Protein AF-A0A1Y6HFB1-F1 (afdb_monomer_lite)

Foldseek 3Di:
DDDDAPLPDDFALPPQLDDDDDPPDDDPDDDDDDDDDDDDDDDDDDDDDDDDDDDDDDDDDDDPDPPPQDDQADQPLDPLQSVLQSLDPVSRVLSVVLVVVVAHEEEDQPPNYQWDAGVNHIYGHCVCRPPRLSVSLRSQLVSLCSVPPQDLVDPDHDLCSQLLSVLLSSLVSLLSSLVSCCRRPVVCLVSGDPQLSVLSVCDPPPDDSVRSSNSSSVVQQQDDSPPPHGVSRVSSCVVVVD

pLDDT: mean 76.5, std 22.7, range [23.14, 97.75]

Sequence (242 aa):
MRELTNEELFLVAGAAAAADVDPSEPPTEMPPIVVNPPTSPPPTIPPSPPVEQPGPITPPGGGGGSPTPSPAVVSGLGTGVDEYLNKSDAVKNLLAQYVASERHPAFKDLGALKGDVESGQIFIDDNYAGTTLEAATILSHELYHVYNPVDYGTSNPSQEQYVNTWLNNEAGSLVFELNFVNQVEPTTLNQYPAEVTSIYNQIGSTLTQEQAMNQLATWYGNQDHGGGQTVKQYYESVYNGN

Structure (mmCIF, N/CA/C/O backbone):
data_AF-A0A1Y6HFB1-F1
#
_entry.id   AF-A0A1Y6HFB1-F1
#
loop_
_atom_site.group_PDB
_atom_site.id
_atom_site.type_symbol
_atom_site.label_atom_id
_atom_site.label_alt_id
_atom_site.label_comp_id
_atom_site.label_asym_id
_atom_site.label_entity_id
_atom_site.label_seq_id
_atom_site.pdbx_PDB_ins_code
_atom_site.Cartn_x
_atom_site.Cartn_y
_atom_site.Cartn_z
_atom_site.occupancy
_atom_site.B_iso_or_equiv
_atom_site.auth_seq_id
_atom_site.auth_comp_id
_atom_site.auth_asym_id
_atom_site.auth_atom_id
_atom_site.pdbx_PDB_model_num
ATOM 1 N N . MET A 1 1 ? -29.230 15.738 -2.338 1.00 31.48 1 MET A N 1
ATOM 2 C CA . MET A 1 1 ? -28.222 14.671 -2.212 1.00 31.48 1 MET A CA 1
ATOM 3 C C . MET A 1 1 ? -27.243 14.901 -3.339 1.00 31.48 1 MET A C 1
ATOM 5 O O . MET A 1 1 ? -27.660 14.808 -4.485 1.00 31.48 1 MET A O 1
ATOM 9 N N . ARG A 1 2 ? -26.040 15.386 -3.034 1.00 25.02 2 ARG A N 1
ATOM 10 C CA . ARG A 1 2 ? -24.999 15.588 -4.043 1.00 25.02 2 ARG A CA 1
ATOM 11 C C . ARG A 1 2 ? -24.160 14.315 -4.041 1.00 25.02 2 ARG A C 1
ATOM 13 O O . ARG A 1 2 ? -23.709 13.915 -2.976 1.00 25.02 2 ARG A O 1
ATOM 20 N N . GLU A 1 3 ? -24.043 13.660 -5.188 1.00 23.14 3 GLU A N 1
ATOM 21 C CA . GLU A 1 3 ? -23.060 12.595 -5.381 1.00 23.14 3 GLU A CA 1
ATOM 22 C C . GLU A 1 3 ? -21.682 13.251 -5.295 1.00 23.14 3 GLU A C 1
ATOM 24 O O . GLU A 1 3 ? -21.365 14.144 -6.084 1.00 23.14 3 GLU A O 1
ATOM 29 N N . LEU A 1 4 ? -20.922 12.889 -4.267 1.00 26.91 4 LEU A N 1
ATOM 30 C CA . LEU A 1 4 ? -19.502 13.198 -4.189 1.00 26.91 4 LEU A CA 1
ATOM 31 C C . LEU A 1 4 ? -18.811 12.163 -5.080 1.00 26.91 4 LEU A C 1
ATOM 33 O O . LEU A 1 4 ? -19.013 10.961 -4.895 1.00 26.91 4 LEU A O 1
ATOM 37 N N . THR A 1 5 ? -18.105 12.620 -6.114 1.00 30.66 5 THR A N 1
ATOM 38 C CA . THR A 1 5 ? -17.298 11.742 -6.966 1.00 30.66 5 THR A CA 1
ATOM 39 C C . THR A 1 5 ? -16.116 11.234 -6.143 1.00 30.66 5 THR A C 1
ATOM 41 O O . THR A 1 5 ? -15.689 11.894 -5.200 1.00 30.66 5 THR A O 1
ATOM 44 N N . ASN A 1 6 ? -15.588 10.056 -6.475 1.00 35.31 6 ASN A N 1
ATOM 45 C CA . ASN A 1 6 ? -14.502 9.367 -5.756 1.00 35.31 6 ASN A CA 1
ATOM 46 C C . ASN A 1 6 ? -13.182 10.175 -5.614 1.00 35.31 6 ASN A C 1
ATOM 48 O O . ASN A 1 6 ? -12.207 9.653 -5.096 1.00 35.31 6 ASN A O 1
ATOM 52 N N . GLU A 1 7 ? -13.150 11.427 -6.070 1.00 34.19 7 GLU A N 1
ATOM 53 C CA . GLU A 1 7 ? -11.980 12.277 -6.309 1.00 34.19 7 GLU A CA 1
ATOM 54 C C . GLU A 1 7 ? -11.624 13.199 -5.117 1.00 34.19 7 GLU A C 1
ATOM 56 O O . GLU A 1 7 ? -10.716 14.016 -5.226 1.00 34.19 7 GLU A O 1
ATOM 61 N N . GLU A 1 8 ? -12.315 13.103 -3.973 1.00 29.98 8 GLU A N 1
ATOM 62 C CA . GLU A 1 8 ? -12.065 13.956 -2.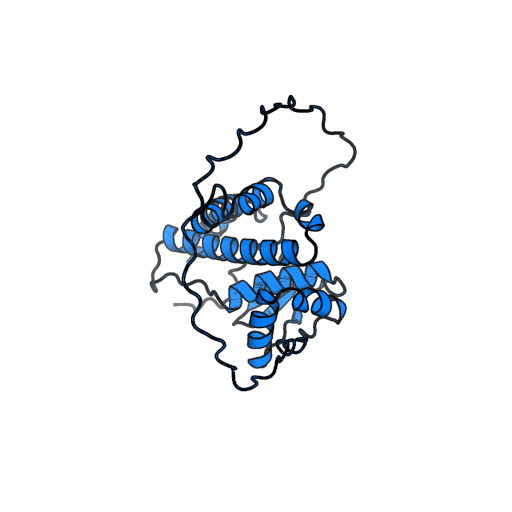787 1.00 29.98 8 GLU A CA 1
ATOM 63 C C . GLU A 1 8 ? -11.620 13.168 -1.532 1.00 29.98 8 GLU A C 1
ATOM 65 O O . GLU A 1 8 ? -11.591 13.730 -0.438 1.00 29.98 8 GLU A O 1
ATOM 70 N N . LEU A 1 9 ? -11.287 11.872 -1.656 1.00 37.19 9 LEU A N 1
ATOM 71 C CA . LEU A 1 9 ? -11.245 10.940 -0.514 1.00 37.19 9 LEU A CA 1
ATOM 72 C C . LEU A 1 9 ? -9.932 10.200 -0.227 1.00 37.19 9 LEU A C 1
ATOM 74 O O . LEU A 1 9 ? -9.943 9.346 0.656 1.00 37.19 9 LEU A O 1
ATOM 78 N N . PHE A 1 10 ? -8.814 10.509 -0.883 1.00 36.75 10 PHE A N 1
ATOM 79 C CA . PHE A 1 10 ? -7.583 9.743 -0.668 1.00 36.75 10 PHE A CA 1
ATOM 80 C C . PHE A 1 10 ? -6.406 10.658 -0.373 1.00 36.75 10 PHE A C 1
ATOM 82 O O . PHE A 1 10 ? -5.988 11.477 -1.183 1.00 36.75 10 PHE A O 1
ATOM 89 N N . LEU A 1 11 ? -5.899 10.535 0.849 1.00 35.97 11 LEU A N 1
ATOM 90 C CA . LEU A 1 11 ? -4.727 11.223 1.354 1.00 35.97 11 LEU A CA 1
ATOM 91 C C . LEU A 1 11 ? -3.723 10.129 1.793 1.00 35.97 11 LEU A C 1
ATOM 93 O O . LEU A 1 11 ? -3.943 9.390 2.753 1.00 35.97 11 LEU A O 1
ATOM 97 N N . VAL A 1 12 ? -2.647 10.041 0.999 1.00 34.34 12 VAL A N 1
ATOM 98 C CA . VAL A 1 12 ? -1.310 9.393 1.022 1.00 34.34 12 VAL A CA 1
ATOM 99 C C . VAL A 1 12 ? -0.987 8.302 2.062 1.00 34.34 12 VAL A C 1
ATOM 101 O O . VAL A 1 12 ? -0.478 8.606 3.140 1.00 34.34 12 VAL A O 1
ATOM 104 N N . ALA A 1 13 ? -1.067 7.028 1.659 1.00 33.84 13 ALA A N 1
ATOM 105 C CA . ALA A 1 13 ? -0.525 5.890 2.421 1.00 33.84 13 ALA A CA 1
ATOM 106 C C . ALA A 1 13 ? 0.962 5.574 2.166 1.00 33.84 13 ALA A C 1
ATOM 108 O O . ALA A 1 13 ? 1.524 4.660 2.761 1.00 33.84 13 ALA A O 1
ATOM 109 N N . GLY A 1 14 ? 1.653 6.373 1.347 1.00 31.27 14 GLY A N 1
ATOM 110 C CA . GLY A 1 14 ? 3.066 6.149 1.026 1.00 31.27 14 GLY A CA 1
ATOM 111 C C . GLY A 1 14 ? 4.076 7.105 1.680 1.00 31.27 14 GLY A C 1
ATOM 112 O O . GLY A 1 14 ? 5.270 6.991 1.406 1.00 31.27 14 GLY A O 1
ATOM 113 N N . ALA A 1 15 ? 3.662 8.088 2.488 1.00 33.19 15 ALA A N 1
ATOM 114 C CA . ALA A 1 15 ? 4.511 9.239 2.846 1.00 33.19 15 ALA A CA 1
ATOM 115 C C . ALA A 1 15 ? 5.524 9.033 3.994 1.00 33.19 15 ALA A C 1
ATOM 117 O O . ALA A 1 15 ? 6.394 9.878 4.181 1.00 33.19 15 ALA A O 1
ATOM 118 N N . ALA A 1 16 ? 5.491 7.936 4.751 1.00 30.75 16 ALA A N 1
ATOM 119 C CA . ALA A 1 16 ? 6.291 7.859 5.981 1.00 30.75 16 ALA A CA 1
ATOM 120 C C . ALA A 1 16 ? 7.774 7.450 5.809 1.00 30.75 16 ALA A C 1
ATOM 122 O O . ALA A 1 16 ? 8.488 7.341 6.801 1.00 30.75 16 ALA A O 1
ATOM 123 N N . ALA A 1 17 ? 8.269 7.246 4.584 1.00 29.47 17 ALA A N 1
ATOM 124 C CA . ALA A 1 17 ? 9.644 6.780 4.335 1.00 29.47 17 ALA A CA 1
ATOM 125 C C . ALA A 1 17 ? 10.672 7.887 4.005 1.00 29.47 17 ALA A C 1
ATOM 127 O O . ALA A 1 17 ? 11.806 7.582 3.648 1.00 29.47 17 ALA A O 1
ATOM 128 N N . ALA A 1 18 ? 10.320 9.174 4.099 1.00 27.42 18 ALA A N 1
ATOM 129 C CA . ALA A 1 18 ? 11.262 10.260 3.795 1.00 27.42 18 ALA A CA 1
ATOM 130 C C . ALA A 1 18 ? 11.096 11.474 4.724 1.00 27.42 18 ALA A C 1
ATOM 132 O O . ALA A 1 18 ? 10.969 12.607 4.268 1.00 27.42 18 ALA A O 1
ATOM 133 N N . ALA A 1 19 ? 11.097 11.244 6.038 1.00 28.50 19 ALA A N 1
ATOM 134 C CA . ALA A 1 19 ? 11.416 12.304 6.987 1.00 28.50 19 ALA A CA 1
ATOM 135 C C . ALA A 1 19 ? 12.938 12.326 7.190 1.00 28.50 19 ALA A C 1
ATOM 137 O O . ALA A 1 19 ? 13.504 11.401 7.762 1.00 28.50 19 ALA A O 1
ATOM 138 N N . ASP A 1 20 ? 13.561 13.364 6.636 1.00 32.06 20 ASP A N 1
ATOM 139 C CA . ASP A 1 20 ? 14.875 13.939 6.943 1.00 32.06 20 ASP A CA 1
ATOM 140 C C . ASP A 1 20 ? 15.536 13.405 8.236 1.00 32.06 20 ASP A C 1
ATOM 142 O O . ASP A 1 20 ? 15.281 13.896 9.338 1.00 32.06 20 ASP A O 1
ATOM 146 N N . VAL A 1 21 ? 16.378 12.374 8.102 1.00 32.47 21 VAL A N 1
ATOM 147 C CA . VAL A 1 21 ? 17.278 11.920 9.169 1.00 32.47 21 VAL A CA 1
ATOM 148 C C . VAL A 1 21 ? 18.667 12.448 8.834 1.00 32.47 21 VAL A C 1
ATOM 150 O O . VAL A 1 21 ? 19.321 11.951 7.915 1.00 32.47 21 VAL A O 1
ATOM 153 N N . ASP A 1 22 ? 19.111 13.462 9.575 1.00 30.11 22 ASP A N 1
ATOM 154 C CA . ASP A 1 22 ? 20.496 13.929 9.564 1.00 30.11 22 ASP A CA 1
ATOM 155 C C . ASP A 1 22 ? 21.437 12.733 9.852 1.00 30.11 22 ASP A C 1
ATOM 157 O O . ASP A 1 22 ? 21.361 12.135 10.929 1.00 30.11 22 ASP A O 1
ATOM 161 N N . PRO A 1 23 ? 22.327 12.345 8.917 1.00 42.72 23 PRO A N 1
ATOM 162 C CA . PRO A 1 23 ? 23.193 11.174 9.061 1.00 42.72 23 PRO A CA 1
ATOM 163 C C . PRO A 1 23 ? 24.362 11.376 10.045 1.00 42.72 23 PRO A C 1
ATOM 165 O O . PRO A 1 23 ? 25.271 10.544 10.083 1.00 42.72 23 PRO A O 1
ATOM 168 N N . SER A 1 24 ? 24.401 12.477 10.805 1.00 40.94 24 SER A N 1
ATOM 169 C CA . SER A 1 24 ? 25.576 12.855 11.598 1.00 40.94 24 SER A CA 1
ATOM 170 C C . SER A 1 24 ? 25.597 12.404 13.066 1.00 40.94 24 SER A C 1
ATOM 172 O O . SER A 1 24 ? 26.652 12.525 13.694 1.00 40.94 24 SER A O 1
ATOM 174 N N . GLU A 1 25 ? 24.536 11.795 13.610 1.00 39.75 25 GLU A N 1
ATOM 175 C CA . GLU A 1 25 ? 24.575 11.236 14.974 1.00 39.75 25 GLU A CA 1
ATOM 176 C C . GLU A 1 25 ? 24.718 9.701 14.991 1.00 39.75 25 GLU A C 1
ATOM 178 O O . GLU A 1 25 ? 23.817 8.978 14.561 1.00 39.75 25 GLU A O 1
ATOM 183 N N . PRO A 1 26 ? 25.835 9.150 15.508 1.00 41.59 26 PRO A N 1
ATOM 184 C CA . PRO A 1 26 ? 25.939 7.717 15.736 1.00 41.59 26 PRO A CA 1
ATOM 185 C C . PRO A 1 26 ? 25.019 7.303 16.900 1.00 41.59 26 PRO A C 1
ATOM 187 O O . PRO A 1 26 ? 25.021 7.967 17.942 1.00 41.59 26 PRO A O 1
ATOM 190 N N . PRO A 1 27 ? 24.276 6.184 16.791 1.00 51.78 27 PRO A N 1
ATOM 191 C CA . PRO A 1 27 ? 23.454 5.691 17.887 1.00 51.78 27 PRO A CA 1
ATOM 192 C C . PRO A 1 27 ? 24.354 5.349 19.076 1.00 51.78 27 PRO A C 1
ATOM 194 O O . PRO A 1 27 ? 25.167 4.421 19.039 1.00 51.78 27 PRO A O 1
ATOM 197 N N . THR A 1 28 ? 24.222 6.138 20.136 1.00 51.12 28 THR A N 1
ATOM 198 C CA . THR A 1 28 ? 24.909 5.906 21.400 1.00 51.12 28 THR A CA 1
ATOM 199 C C . THR A 1 28 ? 23.964 5.088 22.269 1.00 51.12 28 THR A C 1
ATOM 201 O O . THR A 1 28 ? 22.957 5.620 22.710 1.00 51.12 28 THR A O 1
ATOM 204 N N . GLU A 1 29 ? 24.281 3.799 22.435 1.00 46.78 29 GLU A N 1
ATOM 205 C CA . GLU A 1 29 ? 23.925 2.875 23.534 1.00 46.78 29 GLU A CA 1
ATOM 206 C C . GLU A 1 29 ? 23.634 1.459 23.004 1.00 46.78 29 GLU A C 1
ATOM 208 O O . GLU A 1 29 ? 22.578 1.155 22.456 1.00 46.78 29 GLU A O 1
ATOM 213 N N . MET A 1 30 ? 24.606 0.557 23.187 1.00 42.12 30 MET A N 1
ATOM 214 C CA . MET A 1 30 ? 24.390 -0.883 23.051 1.00 42.12 30 MET A CA 1
ATOM 215 C C . MET A 1 30 ? 23.522 -1.369 24.223 1.00 42.12 30 MET A C 1
ATOM 217 O O . MET A 1 30 ? 23.963 -1.242 25.371 1.00 42.12 30 MET A O 1
ATOM 221 N N . PRO A 1 31 ? 22.350 -1.987 23.991 1.00 52.59 31 PRO A N 1
ATOM 222 C CA . PRO A 1 31 ? 21.655 -2.697 25.055 1.00 52.59 31 PRO A CA 1
ATOM 223 C C . PRO A 1 31 ? 22.498 -3.903 25.518 1.00 52.59 31 PRO A C 1
ATOM 225 O O . PRO A 1 31 ? 23.233 -4.494 24.718 1.00 52.59 31 PRO A O 1
ATOM 228 N N . PRO A 1 32 ? 22.432 -4.289 26.806 1.00 51.03 32 PRO A N 1
ATOM 229 C CA . PRO A 1 32 ? 23.220 -5.398 27.330 1.00 51.03 32 PRO A CA 1
ATOM 230 C C . PRO A 1 32 ? 22.872 -6.708 26.613 1.00 51.03 32 PRO A C 1
ATOM 232 O O . PRO A 1 32 ? 21.705 -7.071 26.466 1.00 51.03 32 PRO A O 1
ATOM 235 N N . ILE A 1 33 ? 23.908 -7.438 26.197 1.00 53.19 33 ILE A N 1
ATOM 236 C CA . ILE A 1 33 ? 23.799 -8.772 25.598 1.00 53.19 33 ILE A CA 1
ATOM 237 C C . ILE A 1 33 ? 23.201 -9.724 26.642 1.00 53.19 33 ILE A C 1
ATOM 239 O O . ILE A 1 33 ? 23.874 -10.126 27.593 1.00 53.19 33 ILE A O 1
ATOM 243 N N . VAL A 1 34 ? 21.937 -10.106 26.460 1.00 54.38 34 VAL A N 1
ATOM 244 C CA . VAL A 1 34 ? 21.314 -11.195 27.219 1.00 54.38 34 VAL A CA 1
ATOM 245 C C . VAL A 1 34 ? 21.764 -12.514 26.594 1.00 54.38 34 VAL A C 1
ATOM 247 O O . VAL A 1 34 ? 21.276 -12.927 25.544 1.00 54.38 34 VAL A O 1
ATOM 250 N N . VAL A 1 35 ? 22.731 -13.176 27.229 1.00 50.97 35 VAL A N 1
ATOM 251 C CA . VAL A 1 35 ? 23.135 -14.538 26.865 1.00 50.97 35 VAL A CA 1
ATOM 252 C C . VAL A 1 35 ? 22.069 -15.500 27.391 1.00 50.97 35 VAL A C 1
ATOM 254 O O . VAL A 1 35 ? 22.029 -15.793 28.585 1.00 50.97 35 VAL A O 1
ATOM 257 N N . ASN A 1 36 ? 21.195 -15.995 26.512 1.00 49.38 36 ASN A N 1
ATOM 258 C CA . ASN A 1 36 ? 20.323 -17.120 26.850 1.00 49.38 36 ASN A CA 1
ATOM 259 C C . ASN A 1 36 ? 21.167 -18.404 26.997 1.00 49.38 36 ASN A C 1
ATOM 261 O O . ASN A 1 36 ? 22.012 -18.672 26.137 1.00 49.38 36 ASN A O 1
ATOM 265 N N . PRO A 1 37 ? 20.959 -19.222 28.046 1.00 55.72 37 PRO A N 1
ATOM 266 C CA . PRO A 1 37 ? 21.575 -20.543 28.125 1.00 55.72 37 PRO A CA 1
ATOM 267 C C . PRO A 1 37 ? 21.058 -21.444 26.986 1.00 55.72 37 PRO A C 1
ATOM 269 O O . PRO A 1 37 ? 19.923 -21.266 26.534 1.00 55.72 37 PRO A O 1
ATOM 272 N N . PRO A 1 38 ? 21.860 -22.415 26.509 1.00 56.22 38 PRO A N 1
ATOM 273 C CA . PRO A 1 38 ? 21.453 -23.303 25.426 1.00 56.22 38 PRO A CA 1
ATOM 274 C C . PRO A 1 38 ? 20.184 -24.078 25.799 1.00 56.22 38 PRO A C 1
ATOM 276 O O . PRO A 1 38 ? 20.056 -24.613 26.903 1.00 56.22 38 PRO A O 1
ATOM 279 N N . THR A 1 39 ? 19.245 -24.141 24.858 1.00 55.75 39 THR A N 1
ATOM 280 C CA . THR A 1 39 ? 18.015 -24.922 24.975 1.00 55.75 39 THR A CA 1
ATOM 281 C C . THR A 1 39 ? 18.345 -26.408 25.120 1.00 55.75 39 THR A C 1
ATOM 283 O O . THR A 1 39 ? 19.179 -26.960 24.404 1.00 55.75 39 THR A O 1
ATOM 286 N N . SER A 1 40 ? 17.703 -27.066 26.088 1.00 59.41 40 SER A N 1
ATOM 287 C CA . SER A 1 40 ? 17.827 -28.515 26.276 1.00 59.41 40 SER A CA 1
ATOM 288 C C . SER A 1 40 ? 17.280 -29.263 25.052 1.00 59.41 40 SER A C 1
ATOM 290 O O . SER A 1 40 ? 16.295 -28.806 24.464 1.00 59.41 40 SER A O 1
ATOM 292 N N . PRO A 1 41 ? 17.877 -30.403 24.657 1.00 59.41 41 PRO A N 1
ATOM 293 C CA . PRO A 1 41 ? 17.362 -31.189 23.546 1.00 59.41 41 PRO A CA 1
ATOM 294 C C . PRO A 1 41 ? 15.950 -31.708 23.868 1.00 59.41 41 PRO A C 1
ATOM 296 O O . PRO A 1 41 ? 15.664 -32.033 25.026 1.00 59.41 41 PRO A O 1
ATOM 299 N N . PRO A 1 42 ? 15.059 -31.791 22.866 1.00 60.72 42 PRO A N 1
ATOM 300 C CA . PRO A 1 42 ? 13.706 -32.288 23.065 1.00 60.72 42 PRO A CA 1
ATOM 301 C C . PRO A 1 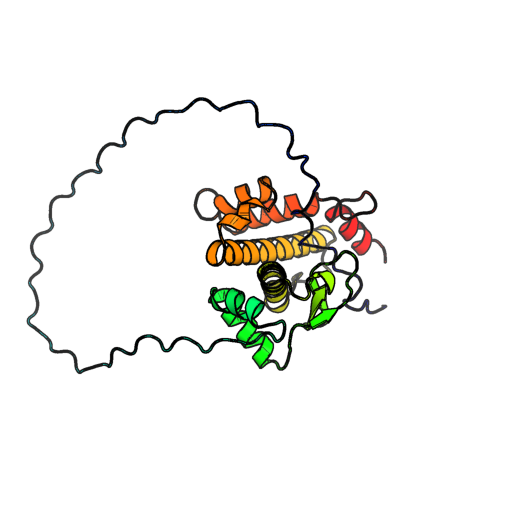42 ? 13.716 -33.757 23.533 1.00 60.72 42 PRO A C 1
ATOM 303 O O . PRO A 1 42 ? 14.655 -34.496 23.216 1.00 60.72 42 PRO A O 1
ATOM 306 N N . PRO A 1 43 ? 12.679 -34.215 24.260 1.00 53.47 43 PRO A N 1
ATOM 307 C CA . PRO A 1 43 ? 12.567 -35.607 24.684 1.00 53.47 43 PRO A CA 1
ATOM 308 C C . PRO A 1 43 ? 12.575 -36.549 23.475 1.00 53.47 43 PRO A C 1
ATOM 310 O O . PRO A 1 43 ? 11.801 -36.375 22.533 1.00 53.47 43 PRO A O 1
ATOM 313 N N . THR A 1 44 ? 13.430 -37.569 23.502 1.00 50.78 44 THR A N 1
ATOM 314 C CA . THR A 1 44 ? 13.450 -38.626 22.491 1.00 50.78 44 THR A CA 1
ATOM 315 C C . THR A 1 44 ? 12.237 -39.538 22.660 1.00 50.78 44 THR A C 1
ATOM 317 O O . THR A 1 44 ? 12.104 -40.263 23.644 1.00 50.78 44 THR A O 1
ATOM 320 N N . ILE A 1 45 ? 11.339 -39.512 21.675 1.00 55.22 45 ILE A N 1
ATOM 321 C CA . ILE A 1 45 ? 10.255 -40.488 21.536 1.00 55.22 45 ILE A CA 1
ATOM 322 C C . ILE A 1 45 ? 10.881 -41.812 21.052 1.00 55.22 45 ILE A C 1
ATOM 324 O O . ILE A 1 45 ? 11.685 -41.784 20.116 1.00 55.22 45 ILE A O 1
ATOM 328 N N . PRO A 1 46 ? 10.562 -42.973 21.655 1.00 57.44 46 PRO A N 1
ATOM 329 C CA . PRO A 1 46 ? 11.048 -44.260 21.165 1.00 57.44 46 PRO A CA 1
ATOM 330 C C . PRO A 1 46 ? 10.502 -44.552 19.753 1.00 57.44 46 PRO A C 1
ATOM 332 O O . PRO A 1 46 ? 9.363 -44.189 19.449 1.00 57.44 46 PRO A O 1
ATOM 335 N N . PRO A 1 47 ? 11.281 -45.213 18.877 1.00 58.00 47 PRO A N 1
ATOM 336 C CA . PRO A 1 47 ? 10.839 -45.505 17.521 1.00 58.00 47 PRO A CA 1
ATOM 337 C C . PRO A 1 47 ? 9.623 -46.439 17.539 1.00 58.00 47 PRO A C 1
ATOM 339 O O . PRO A 1 47 ? 9.593 -47.439 18.258 1.00 58.00 47 PRO A O 1
ATOM 342 N N . SER A 1 48 ? 8.619 -46.103 16.729 1.00 60.28 48 SER A N 1
ATOM 343 C CA . SER A 1 48 ? 7.480 -46.985 16.457 1.00 60.28 48 SER A CA 1
ATOM 344 C C . SER A 1 48 ? 7.942 -48.241 15.698 1.00 60.28 48 SER A C 1
ATOM 346 O O . SER A 1 48 ? 8.921 -48.166 14.950 1.00 60.28 48 SER A O 1
ATOM 348 N N . PRO A 1 49 ? 7.275 -49.398 15.876 1.00 56.91 49 PRO A N 1
ATOM 349 C CA . PRO A 1 49 ? 7.639 -50.631 15.181 1.00 56.91 49 PRO A CA 1
ATOM 350 C C . PRO A 1 49 ? 7.460 -50.497 13.655 1.00 56.91 49 PRO A C 1
ATOM 352 O O . PRO A 1 49 ? 6.682 -49.651 13.205 1.00 56.91 49 PRO A O 1
ATOM 355 N N . PRO A 1 50 ? 8.153 -51.323 12.847 1.00 58.16 50 PRO A N 1
ATOM 356 C CA . PRO A 1 50 ? 8.071 -51.250 11.393 1.00 58.16 50 PRO A CA 1
ATOM 357 C C . PRO A 1 50 ? 6.641 -51.505 10.913 1.00 58.16 50 PRO A C 1
ATOM 359 O O . PRO A 1 50 ? 6.043 -52.530 11.237 1.00 58.16 50 PRO A O 1
ATOM 362 N N . VAL A 1 51 ? 6.108 -50.578 10.121 1.00 60.56 51 VAL A N 1
ATOM 363 C CA . VAL A 1 51 ? 4.873 -50.785 9.361 1.00 60.56 51 VAL A CA 1
ATOM 364 C C . VAL A 1 51 ? 5.185 -51.771 8.233 1.00 60.56 51 VAL A C 1
ATOM 366 O O . VAL A 1 51 ? 6.129 -51.552 7.473 1.00 60.56 51 VAL A O 1
ATOM 369 N N . GLU A 1 52 ? 4.420 -52.861 8.126 1.00 47.97 52 GLU A N 1
ATOM 370 C CA . GLU A 1 52 ? 4.490 -53.774 6.980 1.00 47.97 52 GLU A CA 1
ATOM 371 C C . GLU A 1 52 ? 4.227 -52.995 5.688 1.00 47.97 52 GLU A C 1
ATOM 373 O O . GLU A 1 52 ? 3.176 -52.384 5.508 1.00 47.97 52 GLU A O 1
ATOM 378 N N . GLN A 1 53 ? 5.211 -53.009 4.793 1.00 48.47 53 GLN A N 1
ATOM 379 C CA . GLN A 1 53 ? 5.153 -52.384 3.480 1.00 48.47 53 GLN A CA 1
ATOM 380 C C . GLN A 1 53 ? 4.268 -53.232 2.547 1.00 48.47 53 GLN A C 1
ATOM 382 O O . GLN A 1 53 ? 4.638 -54.369 2.239 1.00 48.47 53 GLN A O 1
ATOM 387 N N . PRO A 1 54 ? 3.135 -52.717 2.034 1.00 41.59 54 PRO A N 1
ATOM 388 C CA . PRO A 1 54 ? 2.463 -53.340 0.902 1.00 41.59 54 PRO A CA 1
ATOM 389 C C . PRO A 1 54 ? 3.390 -53.277 -0.320 1.00 41.59 54 PRO A C 1
ATOM 391 O O . PRO A 1 54 ? 4.080 -52.279 -0.533 1.00 41.59 54 PRO A O 1
ATOM 394 N N . GLY A 1 55 ? 3.440 -54.360 -1.101 1.00 44.47 55 GLY A N 1
ATOM 395 C CA . GLY A 1 55 ? 4.328 -54.505 -2.259 1.00 44.47 55 GLY A CA 1
ATOM 396 C C . GLY A 1 55 ? 4.208 -53.384 -3.310 1.00 44.47 55 GLY A C 1
ATOM 397 O O . GLY A 1 55 ? 3.266 -52.592 -3.286 1.00 44.47 55 GLY A O 1
ATOM 398 N N . PRO A 1 56 ? 5.163 -53.301 -4.254 1.00 40.38 56 PRO A N 1
ATOM 399 C CA . PRO A 1 56 ? 5.244 -52.203 -5.212 1.00 40.38 56 PRO A CA 1
ATOM 400 C C . PRO A 1 56 ? 4.036 -52.190 -6.155 1.00 40.38 56 PRO A C 1
ATOM 402 O O . PRO A 1 56 ? 3.908 -53.031 -7.043 1.00 40.38 56 PRO A O 1
ATOM 405 N N . ILE A 1 57 ? 3.169 -51.196 -5.978 1.00 49.06 57 ILE A N 1
ATOM 406 C CA . ILE A 1 57 ? 2.194 -50.770 -6.982 1.00 49.06 57 ILE A CA 1
ATOM 407 C C . ILE A 1 57 ? 2.913 -49.786 -7.903 1.00 49.06 57 ILE A C 1
ATOM 409 O O . ILE A 1 57 ? 3.323 -48.708 -7.480 1.00 49.06 57 ILE A O 1
ATOM 413 N N . THR A 1 58 ? 3.109 -50.175 -9.156 1.00 41.81 58 THR A N 1
ATOM 414 C CA . THR A 1 58 ? 3.591 -49.296 -10.222 1.00 41.81 58 THR A CA 1
ATOM 415 C C . THR A 1 58 ? 2.527 -48.231 -10.518 1.00 41.81 58 THR A C 1
ATOM 417 O O . THR A 1 58 ? 1.406 -48.590 -10.880 1.00 41.81 58 THR A O 1
ATOM 420 N N . PRO A 1 59 ? 2.824 -46.923 -10.391 1.00 41.91 59 PRO A N 1
ATOM 421 C CA . PRO A 1 59 ? 1.917 -45.888 -10.869 1.00 41.91 59 PRO A CA 1
ATOM 422 C C . PRO A 1 59 ? 1.960 -45.841 -12.406 1.00 41.91 59 PRO A C 1
ATOM 424 O O . PRO A 1 59 ? 3.044 -45.977 -12.985 1.00 41.91 59 PRO A O 1
ATOM 427 N N . PRO A 1 60 ? 0.830 -45.608 -13.094 1.00 43.88 60 PRO A N 1
ATOM 428 C CA . PRO A 1 60 ? 0.867 -45.215 -14.493 1.00 43.88 60 PRO A CA 1
ATOM 429 C C . PRO A 1 60 ? 1.530 -43.837 -14.598 1.00 43.88 60 PRO A C 1
ATOM 431 O O . PRO A 1 60 ? 1.275 -42.952 -13.781 1.00 43.88 60 PRO A O 1
ATOM 434 N N . GLY A 1 61 ? 2.403 -43.673 -15.594 1.00 47.06 61 GLY A N 1
ATOM 435 C CA . GLY A 1 61 ? 3.152 -42.442 -15.829 1.00 47.06 61 GLY A CA 1
ATOM 436 C C . GLY A 1 61 ? 2.241 -41.217 -15.921 1.00 47.06 61 GLY A C 1
ATOM 437 O O . GLY A 1 61 ? 1.479 -41.071 -16.873 1.00 47.06 61 GLY A O 1
ATOM 438 N N . GLY A 1 62 ? 2.352 -40.335 -14.931 1.00 38.62 62 GLY A N 1
ATOM 439 C CA . GLY A 1 62 ? 1.834 -38.974 -14.957 1.00 38.62 62 GLY A CA 1
ATOM 440 C C . GLY A 1 62 ? 3.016 -38.034 -15.121 1.00 38.62 62 GLY A C 1
ATOM 441 O O . GLY A 1 62 ? 3.923 -38.036 -14.291 1.00 38.62 62 GLY A O 1
ATOM 442 N N . GLY A 1 63 ? 3.041 -37.306 -16.235 1.00 37.94 63 GLY A N 1
ATOM 443 C CA . GLY A 1 63 ? 4.122 -36.401 -16.587 1.00 37.94 63 GLY A CA 1
ATOM 444 C C . GLY A 1 63 ? 4.436 -35.434 -15.452 1.00 37.94 63 GLY A C 1
ATOM 445 O O . GLY A 1 63 ? 3.560 -34.719 -14.969 1.00 37.94 63 GLY A O 1
ATOM 446 N N . GLY A 1 64 ? 5.709 -35.404 -15.061 1.00 38.88 64 GLY A N 1
ATOM 447 C CA . GLY A 1 64 ? 6.292 -34.297 -14.321 1.00 38.88 64 GLY A CA 1
ATOM 448 C C . GLY A 1 64 ? 6.293 -33.060 -15.209 1.00 38.88 64 GLY A C 1
ATOM 449 O O . GLY A 1 64 ? 7.304 -32.720 -15.813 1.00 38.88 64 GLY A O 1
ATOM 450 N N . GLY A 1 65 ? 5.138 -32.413 -15.330 1.00 34.81 65 GLY A N 1
ATOM 451 C CA . GLY A 1 65 ? 5.106 -31.009 -15.677 1.00 34.81 65 GLY A CA 1
ATOM 452 C C . GLY A 1 65 ? 5.630 -30.262 -14.463 1.00 34.81 65 GLY A C 1
ATOM 453 O O . GLY A 1 65 ? 4.941 -30.191 -13.447 1.00 34.81 65 GLY A O 1
ATOM 454 N N . SER A 1 66 ? 6.837 -29.700 -14.552 1.00 41.53 66 SER A N 1
ATOM 455 C CA . SER A 1 66 ? 7.102 -28.477 -13.793 1.00 41.53 66 SER A CA 1
ATOM 456 C C . SER A 1 66 ? 5.895 -27.558 -14.000 1.00 41.53 66 SER A C 1
ATOM 458 O O . SER A 1 66 ? 5.432 -27.473 -15.147 1.00 41.53 66 SER A O 1
ATOM 460 N N . PRO A 1 67 ? 5.352 -26.915 -12.947 1.00 45.22 67 PRO A N 1
ATOM 461 C CA . PRO A 1 67 ? 4.305 -25.925 -13.144 1.00 45.22 67 PRO A CA 1
ATOM 462 C C . PRO A 1 67 ? 4.806 -24.981 -14.229 1.00 45.22 67 PRO A C 1
ATOM 464 O O . PRO A 1 67 ? 5.916 -24.454 -14.132 1.00 45.22 67 PRO A O 1
ATOM 467 N N . THR A 1 68 ? 4.059 -24.889 -15.330 1.00 47.16 68 THR A N 1
ATOM 468 C CA . THR A 1 68 ? 4.404 -23.947 -16.389 1.00 47.16 68 THR A CA 1
ATOM 469 C C . THR A 1 68 ? 4.470 -22.589 -15.704 1.00 47.16 68 THR A C 1
ATOM 471 O O . THR A 1 68 ? 3.480 -22.226 -15.063 1.00 47.16 68 THR A O 1
ATOM 474 N N . PRO A 1 69 ? 5.617 -21.885 -15.726 1.00 56.34 69 PRO A N 1
ATOM 475 C CA . PRO A 1 69 ? 5.696 -20.588 -15.081 1.00 56.34 69 PRO A CA 1
ATOM 476 C C . PRO A 1 69 ? 4.579 -19.734 -15.669 1.00 56.34 69 PRO A C 1
ATOM 478 O O . PRO A 1 69 ? 4.484 -19.612 -16.894 1.00 56.34 69 PRO A O 1
ATOM 481 N N . SER A 1 70 ? 3.697 -19.209 -14.810 1.00 64.25 70 SER A N 1
ATOM 482 C CA . SER A 1 70 ? 2.656 -18.286 -15.256 1.00 64.25 70 SER A CA 1
ATOM 483 C C . SER A 1 70 ? 3.332 -17.209 -16.104 1.00 64.25 70 SER A C 1
ATOM 485 O O . SER A 1 70 ? 4.398 -16.724 -15.696 1.00 64.25 70 SER A O 1
ATOM 487 N N . PRO A 1 71 ? 2.786 -16.857 -17.278 1.00 80.94 71 PRO A N 1
ATOM 488 C CA . PRO A 1 71 ? 3.426 -15.891 -18.158 1.00 80.94 71 PRO A CA 1
ATOM 489 C C . PRO A 1 71 ? 3.704 -14.592 -17.400 1.00 80.94 71 PRO A C 1
ATOM 491 O O . PRO A 1 71 ? 2.976 -14.235 -16.469 1.00 80.94 71 PRO A O 1
ATOM 494 N N . ALA A 1 72 ? 4.801 -13.924 -17.755 1.00 87.81 72 ALA A N 1
ATOM 495 C CA . ALA A 1 72 ? 5.090 -12.614 -17.198 1.00 87.81 72 ALA A CA 1
ATOM 496 C C . ALA A 1 72 ? 3.952 -11.650 -17.562 1.00 87.81 72 ALA A C 1
ATOM 498 O O . ALA A 1 72 ? 3.450 -11.674 -18.688 1.00 87.81 72 ALA A O 1
ATOM 499 N N . VAL A 1 73 ? 3.539 -10.834 -16.600 1.00 91.75 73 VAL A N 1
ATOM 500 C CA . VAL A 1 73 ? 2.500 -9.818 -16.780 1.00 91.75 73 VAL A CA 1
ATOM 501 C C . VAL A 1 73 ? 3.172 -8.472 -17.022 1.00 91.75 73 VAL A C 1
ATOM 503 O O . VAL A 1 73 ? 4.168 -8.163 -16.371 1.00 91.75 73 VAL A O 1
ATOM 506 N N . VAL A 1 74 ? 2.636 -7.691 -17.959 1.00 95.00 74 VAL A N 1
ATOM 507 C CA . VAL A 1 74 ? 3.143 -6.363 -18.326 1.00 95.00 74 VAL A CA 1
ATOM 508 C C . VAL A 1 74 ? 2.180 -5.312 -17.787 1.00 95.00 74 VAL A C 1
ATOM 510 O O . VAL A 1 74 ? 1.016 -5.283 -18.184 1.00 95.00 74 VAL A O 1
ATOM 513 N N . SER A 1 75 ? 2.660 -4.458 -16.884 1.00 92.88 75 SER A N 1
ATOM 514 C CA . SER A 1 75 ? 1.893 -3.340 -16.322 1.00 92.88 75 SER A CA 1
ATOM 515 C C . SER A 1 75 ? 1.729 -2.193 -17.320 1.00 92.88 75 SER A C 1
ATOM 517 O O . SER A 1 75 ? 0.713 -1.508 -17.305 1.00 92.88 75 SER A O 1
ATOM 519 N N . GLY A 1 76 ? 2.716 -1.994 -18.199 1.00 92.31 76 GLY A N 1
ATOM 520 C CA . GLY A 1 76 ? 2.807 -0.821 -19.071 1.00 92.31 76 GLY A CA 1
ATOM 521 C C . GLY A 1 76 ? 3.568 0.362 -18.458 1.00 92.31 76 GLY A C 1
ATOM 522 O O . GLY A 1 76 ? 3.761 1.359 -19.146 1.00 92.31 76 GLY A O 1
ATOM 523 N N . LEU A 1 77 ? 4.056 0.245 -17.215 1.00 92.75 77 LEU A N 1
ATOM 524 C CA . LEU A 1 77 ? 4.838 1.293 -16.537 1.00 92.75 77 LEU A CA 1
ATOM 525 C C . LEU A 1 77 ? 6.343 1.237 -16.844 1.00 92.75 77 LEU A C 1
ATOM 527 O O . LEU A 1 77 ? 7.060 2.208 -16.613 1.00 92.75 77 LEU A O 1
ATOM 531 N N . GLY A 1 78 ? 6.830 0.114 -17.378 1.00 92.69 78 GLY A N 1
ATOM 532 C CA . GLY A 1 78 ? 8.222 -0.077 -17.784 1.00 92.69 78 GLY A CA 1
ATOM 533 C C . GLY A 1 78 ? 8.762 -1.457 -17.411 1.00 92.69 78 GLY A C 1
ATOM 534 O O . GLY A 1 78 ? 8.320 -2.075 -16.445 1.00 92.69 78 GLY A O 1
ATOM 535 N N . THR A 1 79 ? 9.761 -1.941 -18.154 1.00 90.44 79 THR A N 1
ATOM 536 C CA . THR A 1 79 ? 10.286 -3.309 -17.982 1.00 90.44 79 THR A CA 1
ATOM 537 C C . THR A 1 79 ? 10.882 -3.551 -16.597 1.00 90.44 79 THR A C 1
ATOM 539 O O . THR A 1 79 ? 10.694 -4.625 -16.042 1.00 90.44 79 THR A O 1
ATOM 542 N N . GLY A 1 80 ? 11.553 -2.555 -16.007 1.00 92.06 80 GLY A N 1
ATOM 543 C CA . GLY A 1 80 ? 12.113 -2.680 -14.657 1.00 92.06 80 GLY A CA 1
ATOM 544 C C . GLY A 1 80 ? 11.043 -2.782 -13.564 1.00 92.06 80 GLY A C 1
ATOM 545 O O . GLY A 1 80 ? 11.232 -3.498 -12.587 1.00 92.06 80 GLY A O 1
ATOM 546 N N . VAL A 1 81 ? 9.894 -2.126 -13.749 1.00 94.12 81 VAL A N 1
ATOM 547 C CA . VAL A 1 81 ? 8.734 -2.251 -12.852 1.00 94.12 81 VAL A CA 1
ATOM 548 C C . VAL A 1 81 ? 8.145 -3.661 -12.967 1.00 94.12 81 VAL A C 1
ATOM 550 O O . VAL A 1 81 ? 7.955 -4.349 -11.964 1.00 94.12 81 VAL A O 1
ATOM 553 N N . ASP A 1 82 ? 7.949 -4.141 -14.199 1.00 96.38 82 ASP A N 1
ATOM 554 C CA . ASP A 1 82 ? 7.428 -5.486 -14.470 1.00 96.38 82 ASP A CA 1
ATOM 555 C C . ASP A 1 82 ? 8.333 -6.590 -13.903 1.00 96.38 82 ASP A C 1
ATOM 557 O O . ASP A 1 82 ? 7.834 -7.593 -13.388 1.00 96.38 82 ASP A O 1
ATOM 561 N N . GLU A 1 83 ? 9.656 -6.414 -13.946 1.00 95.00 83 GLU A N 1
ATOM 562 C CA . GLU A 1 83 ? 10.614 -7.343 -13.338 1.00 95.00 83 GLU A CA 1
ATOM 563 C C . GLU A 1 83 ? 10.384 -7.517 -11.833 1.00 95.00 83 GLU A C 1
ATOM 565 O O . GLU A 1 83 ? 10.467 -8.641 -11.338 1.00 95.00 83 GLU A O 1
ATOM 570 N N . TYR A 1 84 ? 10.071 -6.444 -11.102 1.00 95.12 84 TYR A N 1
ATOM 571 C CA . TYR A 1 84 ? 9.755 -6.527 -9.675 1.00 95.12 84 TYR A CA 1
ATOM 572 C C . TYR A 1 84 ? 8.379 -7.153 -9.429 1.00 95.12 84 TYR A C 1
ATOM 574 O O . TYR A 1 84 ? 8.271 -8.097 -8.646 1.00 95.12 84 TYR A O 1
ATOM 582 N N . LEU A 1 85 ? 7.343 -6.708 -10.144 1.00 96.56 85 LEU A N 1
ATOM 583 C CA . LEU A 1 85 ? 5.972 -7.212 -9.980 1.00 96.56 85 LEU A CA 1
ATOM 584 C C . LEU A 1 85 ? 5.873 -8.723 -10.234 1.00 96.56 85 LEU A C 1
ATOM 586 O O . LEU A 1 85 ? 5.169 -9.437 -9.522 1.00 96.56 85 LEU A O 1
ATOM 590 N N . ASN A 1 86 ? 6.623 -9.237 -11.212 1.00 95.75 86 ASN A N 1
ATOM 591 C CA . ASN A 1 86 ? 6.610 -10.657 -11.562 1.00 95.75 86 ASN A CA 1
ATOM 592 C C . ASN A 1 86 ? 7.371 -11.565 -10.577 1.00 95.75 86 ASN A C 1
ATOM 594 O O . ASN A 1 86 ? 7.277 -12.786 -10.717 1.00 95.75 86 ASN A O 1
ATOM 598 N N . LYS A 1 87 ? 8.095 -11.011 -9.591 1.00 95.44 87 LYS A N 1
ATOM 599 C CA . LYS A 1 87 ? 8.749 -11.786 -8.516 1.00 95.44 87 LYS A CA 1
ATOM 600 C C . LYS A 1 87 ? 7.783 -12.193 -7.400 1.00 95.44 87 LYS A C 1
ATOM 602 O O . LYS A 1 87 ? 8.111 -13.106 -6.644 1.00 95.44 87 LYS A O 1
ATOM 607 N N . SER A 1 88 ? 6.623 -11.539 -7.285 1.00 95.88 88 SER A N 1
ATOM 608 C CA . SER A 1 88 ? 5.606 -11.856 -6.279 1.00 95.88 88 SER A CA 1
ATOM 609 C C . SER A 1 88 ? 4.359 -12.450 -6.915 1.00 95.88 88 SER A C 1
ATOM 611 O O . SER A 1 88 ? 3.633 -11.759 -7.623 1.00 95.88 88 SER A O 1
ATOM 613 N N . ASP A 1 89 ? 4.074 -13.724 -6.632 1.00 95.12 89 ASP A N 1
ATOM 614 C CA . ASP A 1 89 ? 2.884 -14.403 -7.160 1.00 95.12 89 ASP A CA 1
ATOM 615 C C . ASP A 1 89 ? 1.585 -13.695 -6.750 1.00 95.12 89 ASP A C 1
ATOM 617 O O . ASP A 1 89 ? 0.661 -13.597 -7.554 1.00 95.12 89 ASP A O 1
ATOM 621 N N . ALA A 1 90 ? 1.515 -13.161 -5.527 1.00 94.94 90 ALA A N 1
ATOM 622 C CA . ALA A 1 90 ? 0.341 -12.438 -5.046 1.00 94.94 90 ALA A CA 1
ATOM 623 C C . ALA A 1 90 ? 0.079 -11.175 -5.883 1.00 94.94 90 ALA A C 1
ATOM 625 O O . ALA A 1 90 ? -1.004 -11.028 -6.451 1.00 94.94 90 ALA A O 1
ATOM 626 N N . VAL A 1 91 ? 1.089 -10.311 -6.033 1.00 96.88 91 VAL A N 1
ATOM 627 C CA . VAL A 1 91 ? 0.979 -9.073 -6.824 1.00 96.88 91 VAL A CA 1
ATOM 628 C C . VAL A 1 91 ? 0.760 -9.382 -8.301 1.00 96.88 91 VAL A C 1
ATOM 630 O O . VAL A 1 91 ? -0.138 -8.821 -8.926 1.00 96.88 91 VAL A O 1
ATOM 633 N N . LYS A 1 92 ? 1.513 -10.335 -8.855 1.00 96.12 92 LYS A N 1
ATOM 634 C CA . LYS A 1 92 ? 1.379 -10.782 -10.243 1.00 96.12 92 LYS A CA 1
ATOM 635 C C . LYS A 1 92 ? -0.033 -11.272 -10.560 1.00 96.12 92 LYS A C 1
ATOM 637 O O . LYS A 1 92 ? -0.554 -10.956 -11.626 1.00 96.12 92 LYS A O 1
ATOM 642 N N . ASN A 1 93 ? -0.666 -12.016 -9.654 1.00 95.94 93 ASN A N 1
ATOM 643 C CA . ASN A 1 93 ? -2.025 -12.515 -9.854 1.00 95.94 93 ASN A CA 1
ATOM 644 C C . ASN A 1 93 ? -3.076 -11.394 -9.818 1.00 95.94 93 ASN A C 1
ATOM 646 O O . ASN A 1 93 ? -4.033 -11.447 -10.593 1.00 95.94 93 ASN A O 1
ATOM 650 N N . LEU A 1 94 ? -2.916 -10.382 -8.957 1.00 97.31 94 LEU A N 1
ATOM 651 C CA . LEU A 1 94 ? -3.804 -9.211 -8.949 1.00 97.31 94 LEU A CA 1
ATOM 652 C C . LEU A 1 94 ? -3.599 -8.349 -10.199 1.00 97.31 94 LEU A C 1
ATOM 654 O O . LEU A 1 94 ? -4.571 -7.958 -10.846 1.00 97.31 94 LEU A O 1
ATOM 658 N N . LEU A 1 95 ? -2.345 -8.126 -10.599 1.00 97.75 95 LEU A N 1
ATOM 659 C CA . LEU A 1 95 ? -2.022 -7.404 -11.826 1.00 97.75 95 LEU A CA 1
ATOM 660 C C . LEU A 1 95 ? -2.585 -8.118 -13.058 1.00 97.75 95 LEU A C 1
ATOM 662 O O . LEU A 1 95 ? -3.169 -7.467 -13.916 1.00 97.75 95 LEU A O 1
ATOM 666 N N . ALA A 1 96 ? -2.466 -9.448 -13.132 1.00 96.44 96 ALA A N 1
ATOM 667 C CA . ALA A 1 96 ? -3.025 -10.246 -14.222 1.00 96.44 96 ALA A CA 1
ATOM 668 C C . ALA A 1 96 ? -4.541 -10.054 -14.354 1.00 96.44 96 ALA A C 1
ATOM 670 O O . ALA A 1 96 ? -5.043 -9.860 -15.459 1.00 96.44 96 ALA A O 1
ATOM 671 N N . GLN A 1 97 ? -5.268 -10.072 -13.233 1.00 96.44 97 GLN A N 1
ATOM 672 C CA . GLN A 1 97 ? -6.705 -9.791 -13.220 1.00 96.44 97 GLN A CA 1
ATOM 673 C C . GLN A 1 97 ? -6.999 -8.349 -13.653 1.00 96.44 97 GLN A C 1
ATOM 675 O O . GLN A 1 97 ? -7.952 -8.109 -14.394 1.00 96.44 97 GLN A O 1
ATOM 680 N N . TYR A 1 98 ? -6.155 -7.399 -13.239 1.00 97.19 98 TYR A N 1
ATOM 681 C CA . TYR A 1 98 ? -6.351 -5.980 -13.516 1.00 97.19 98 TYR A CA 1
ATOM 682 C C . TYR A 1 98 ? -6.226 -5.702 -15.016 1.00 97.19 98 TYR A C 1
ATOM 684 O O . TYR A 1 98 ? -7.158 -5.173 -15.625 1.00 97.19 98 TYR A O 1
ATOM 692 N N . VAL A 1 99 ? -5.149 -6.189 -15.639 1.00 96.50 99 VAL A N 1
ATOM 693 C CA . VAL A 1 99 ? -4.930 -6.055 -17.088 1.00 96.50 99 VAL A CA 1
ATOM 694 C C . VAL A 1 99 ? -5.909 -6.881 -17.920 1.00 96.50 99 VAL A C 1
ATOM 696 O O . VAL A 1 99 ? -6.305 -6.454 -19.001 1.00 96.50 99 VAL A O 1
ATOM 699 N N . ALA A 1 100 ? -6.372 -8.030 -17.414 1.00 94.94 100 ALA A N 1
ATOM 700 C CA . ALA A 1 100 ? -7.421 -8.813 -18.068 1.00 94.94 100 ALA A CA 1
ATOM 701 C C . ALA A 1 100 ? -8.780 -8.092 -18.092 1.00 94.94 100 ALA A C 1
ATOM 703 O O . ALA A 1 100 ? -9.630 -8.431 -18.911 1.00 94.94 100 ALA A O 1
ATOM 704 N N . SER A 1 101 ? -8.979 -7.089 -17.228 1.00 93.31 101 SER A N 1
ATOM 705 C CA . SER A 1 101 ? -10.150 -6.206 -17.253 1.00 93.31 101 SER A CA 1
ATOM 706 C C . SER A 1 101 ? -9.995 -4.996 -18.188 1.00 93.31 101 SER A C 1
ATOM 708 O O . SER A 1 101 ? -10.746 -4.034 -18.059 1.00 93.31 101 SER A O 1
ATOM 710 N N . GLU A 1 102 ? -9.022 -5.042 -19.106 1.00 93.06 102 GLU A N 1
ATOM 711 C CA . GLU A 1 102 ? -8.687 -3.976 -20.067 1.00 93.06 102 GLU A CA 1
ATOM 712 C C . GLU A 1 102 ? -8.265 -2.648 -19.408 1.00 93.06 102 GLU A C 1
ATOM 714 O O . GLU A 1 102 ? -8.336 -1.582 -20.018 1.00 93.06 102 GLU A O 1
ATOM 719 N N . ARG A 1 103 ? -7.792 -2.711 -18.157 1.00 94.25 103 ARG A N 1
ATOM 720 C CA . ARG A 1 103 ? -7.252 -1.570 -17.409 1.00 94.25 103 ARG A CA 1
ATOM 721 C C . ARG A 1 103 ? -5.735 -1.654 -17.305 1.00 94.25 103 ARG A C 1
ATOM 723 O O . ARG A 1 103 ? -5.172 -2.728 -17.116 1.00 94.25 103 ARG A O 1
ATOM 730 N N . HIS A 1 104 ? -5.069 -0.506 -17.370 1.00 95.06 104 HIS A N 1
ATOM 731 C CA . HIS A 1 104 ? -3.613 -0.409 -17.252 1.00 95.06 104 HIS A CA 1
ATOM 732 C C . HIS A 1 104 ? -3.254 0.739 -16.320 1.00 95.06 104 H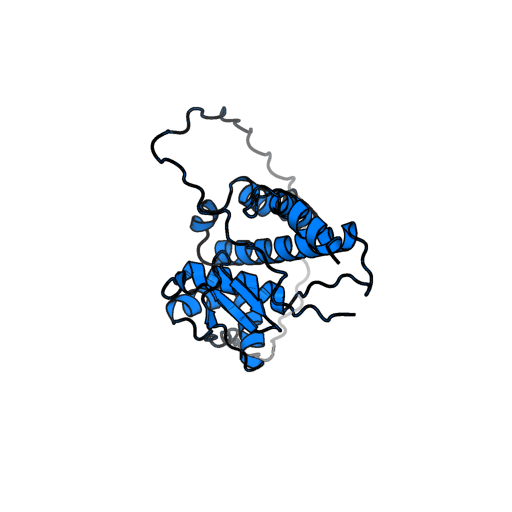IS A C 1
ATOM 734 O O . HIS A 1 104 ? -3.828 1.811 -16.496 1.00 95.06 104 HIS A O 1
ATOM 740 N N . PRO A 1 105 ? -2.362 0.552 -15.330 1.00 96.38 105 PRO A N 1
ATOM 741 C CA . PRO A 1 105 ? -1.922 1.655 -14.486 1.00 96.38 105 PRO A CA 1
ATOM 742 C C . PRO A 1 105 ? -1.289 2.761 -15.340 1.00 96.38 105 PRO A C 1
ATOM 744 O O . PRO A 1 105 ? -0.703 2.490 -16.390 1.00 96.38 105 PRO A O 1
ATOM 747 N N . ALA A 1 106 ? -1.412 4.006 -14.891 1.00 96.81 106 ALA A N 1
ATOM 748 C CA . ALA A 1 106 ? -0.885 5.167 -15.600 1.00 96.81 106 ALA A CA 1
ATOM 749 C C . ALA A 1 106 ? -0.208 6.145 -14.639 1.00 96.81 106 ALA A C 1
ATOM 751 O O . ALA A 1 106 ? -0.542 6.190 -13.459 1.00 96.81 106 ALA A O 1
ATOM 752 N N . PHE A 1 107 ? 0.712 6.954 -15.163 1.00 96.12 107 PHE A N 1
ATOM 753 C CA . PHE A 1 107 ? 1.258 8.085 -14.420 1.00 96.12 107 PHE A CA 1
ATOM 754 C C . PHE A 1 107 ? 0.351 9.317 -14.555 1.00 96.12 107 PHE A C 1
ATOM 756 O O . PHE A 1 107 ? -0.193 9.567 -15.635 1.00 96.12 107 PHE A O 1
ATOM 763 N N . LYS A 1 108 ? 0.191 10.075 -13.469 1.00 93.56 108 LYS A N 1
ATOM 764 C CA . LYS A 1 108 ? -0.611 11.306 -13.370 1.00 93.56 108 LYS A CA 1
ATOM 765 C C . LYS A 1 108 ? 0.028 12.209 -12.308 1.00 93.56 108 LYS A C 1
ATOM 767 O O . LYS A 1 108 ? 0.581 11.681 -11.362 1.00 93.56 108 LYS A O 1
ATOM 772 N N . ASP A 1 109 ? -0.048 13.531 -12.438 1.00 92.56 109 ASP A N 1
ATOM 773 C CA . ASP A 1 109 ? 0.305 14.437 -11.330 1.00 92.56 109 ASP A CA 1
ATOM 774 C C . ASP A 1 109 ? -0.759 14.299 -10.231 1.00 92.56 109 ASP A C 1
ATOM 776 O O . ASP A 1 109 ? -1.932 14.622 -10.459 1.00 92.56 109 ASP A O 1
ATOM 780 N N . LEU A 1 110 ? -0.363 13.767 -9.074 1.00 83.38 110 LEU A N 1
ATOM 781 C CA . LEU A 1 110 ? -1.236 13.564 -7.920 1.00 83.38 110 LEU A CA 1
ATOM 782 C C . LEU A 1 110 ? -0.877 14.495 -6.745 1.00 83.38 110 LEU A C 1
ATOM 784 O O . LEU A 1 110 ? -1.414 14.359 -5.639 1.00 83.38 110 LEU A O 1
ATOM 788 N N . GLY A 1 111 ? 0.025 15.456 -6.962 1.00 84.38 111 GLY A N 1
ATOM 789 C CA . GLY A 1 111 ? 0.481 16.397 -5.948 1.00 84.38 111 GLY A CA 1
ATOM 790 C C . GLY A 1 111 ? 1.188 15.716 -4.774 1.00 84.38 111 GLY A C 1
ATOM 791 O O . GLY A 1 111 ? 2.370 15.400 -4.841 1.00 84.38 111 GLY A O 1
ATOM 792 N N . ALA A 1 112 ? 0.489 15.571 -3.646 1.00 78.25 112 ALA A N 1
ATOM 793 C CA . ALA A 1 112 ? 1.054 14.959 -2.439 1.00 78.25 112 ALA A CA 1
ATOM 794 C C . ALA A 1 112 ? 0.909 13.426 -2.413 1.00 78.25 112 ALA A C 1
ATOM 796 O O . ALA A 1 112 ? 1.578 12.762 -1.618 1.00 78.25 112 ALA A O 1
ATOM 797 N N . LEU A 1 113 ? 0.021 12.867 -3.242 1.00 78.81 113 LEU A N 1
ATOM 798 C CA . LEU A 1 113 ? -0.227 11.429 -3.324 1.00 78.81 113 LEU A CA 1
ATOM 799 C C . LEU A 1 113 ? 0.853 10.735 -4.134 1.00 78.81 113 LEU A C 1
ATOM 801 O O . LEU A 1 113 ? 1.466 11.326 -5.011 1.00 78.81 113 LEU A O 1
ATOM 805 N N . LYS A 1 114 ? 1.076 9.457 -3.827 1.00 85.31 114 LYS A N 1
ATOM 806 C CA . LYS A 1 114 ? 1.979 8.595 -4.600 1.00 85.31 114 LYS A CA 1
ATOM 807 C C . LYS A 1 114 ? 1.222 7.674 -5.544 1.00 85.31 114 LYS A C 1
ATOM 809 O O . LYS A 1 114 ? 1.734 7.351 -6.608 1.00 85.31 114 LYS A O 1
ATOM 814 N N . GLY A 1 115 ? 0.028 7.262 -5.140 1.00 89.50 115 GLY A N 1
ATOM 815 C CA . GLY A 1 115 ? -0.895 6.449 -5.908 1.00 89.50 115 GLY A CA 1
ATOM 816 C C . GLY A 1 115 ? -2.330 6.825 -5.558 1.00 89.50 115 GLY A C 1
ATOM 817 O O . GLY A 1 115 ? -2.571 7.442 -4.516 1.00 89.50 115 GLY A O 1
ATOM 818 N N . ASP A 1 116 ? -3.242 6.528 -6.475 1.00 89.06 116 ASP A N 1
ATOM 819 C CA . ASP A 1 116 ? -4.678 6.740 -6.310 1.00 89.06 116 ASP A CA 1
ATOM 820 C C . ASP A 1 116 ? -5.474 5.741 -7.164 1.00 89.06 116 ASP A C 1
ATOM 822 O O . ASP A 1 116 ? -4.992 5.254 -8.195 1.00 89.06 116 ASP A O 1
ATOM 826 N N . VAL A 1 117 ? -6.711 5.454 -6.757 1.00 90.56 117 VAL A N 1
ATOM 827 C CA . VAL A 1 117 ? -7.642 4.579 -7.475 1.00 90.56 117 VAL A CA 1
ATOM 828 C C . VAL A 1 117 ? -8.938 5.325 -7.780 1.00 90.56 117 VAL A C 1
ATOM 830 O O . VAL A 1 117 ? -9.892 5.328 -7.003 1.00 90.56 117 VAL A O 1
ATOM 833 N N . GLU A 1 118 ? -9.044 5.862 -8.992 1.00 87.38 118 GLU A N 1
ATOM 834 C CA . GLU A 1 118 ? -10.245 6.568 -9.438 1.00 87.38 118 GLU A CA 1
ATOM 835 C C . GLU A 1 118 ? -11.141 5.618 -10.233 1.00 87.38 118 GLU A C 1
ATOM 837 O O . GLU A 1 118 ? -10.809 5.183 -11.334 1.00 87.38 118 GLU A O 1
ATOM 842 N N . SER A 1 119 ? -12.314 5.272 -9.696 1.00 86.31 119 SER A N 1
ATOM 843 C CA . SER A 1 119 ? -13.271 4.378 -10.380 1.00 86.31 119 SER A CA 1
ATOM 844 C C . SER A 1 119 ? -12.647 3.044 -10.830 1.00 86.31 119 SER A C 1
ATOM 846 O O . SER A 1 119 ? -12.982 2.491 -11.879 1.00 86.31 119 SER A O 1
ATOM 848 N N . GLY A 1 120 ? -11.716 2.526 -10.024 1.00 88.12 120 GLY A N 1
ATOM 849 C CA . GLY A 1 120 ? -10.987 1.294 -10.303 1.00 88.12 120 GLY A CA 1
ATOM 850 C C . GLY A 1 120 ? -9.859 1.438 -11.327 1.00 88.12 120 GLY A C 1
ATOM 851 O O . GLY A 1 120 ? -9.341 0.408 -11.754 1.00 88.12 120 GLY A O 1
ATOM 852 N N . GLN A 1 121 ? -9.502 2.654 -11.740 1.00 94.62 121 GLN A N 1
ATOM 853 C CA . GLN A 1 121 ? -8.298 2.956 -12.507 1.00 94.62 121 GLN A CA 1
ATOM 854 C C . GLN A 1 121 ? -7.182 3.385 -11.551 1.00 94.62 121 GLN A C 1
ATOM 856 O O . GLN A 1 121 ? -7.344 4.340 -10.803 1.00 94.62 121 GLN A O 1
ATOM 861 N N . ILE A 1 122 ? -6.048 2.693 -11.607 1.00 96.94 122 ILE A N 1
ATOM 862 C CA . ILE A 1 122 ? -4.860 3.000 -10.811 1.00 96.94 122 ILE A CA 1
ATOM 863 C C . ILE A 1 122 ? -4.056 4.114 -11.484 1.00 96.94 122 ILE A C 1
ATOM 865 O O . ILE A 1 122 ? -3.678 3.997 -12.659 1.00 96.94 122 ILE A O 1
ATOM 869 N N . PHE A 1 123 ? -3.744 5.146 -10.714 1.00 96.00 123 PHE A N 1
ATOM 870 C CA . PHE A 1 123 ? -2.777 6.177 -11.046 1.00 96.00 123 PHE A CA 1
ATOM 871 C C . PHE A 1 123 ? -1.595 6.120 -10.084 1.00 96.00 123 PHE A C 1
ATOM 873 O O . PHE A 1 123 ? -1.759 5.827 -8.906 1.00 96.00 123 PHE A O 1
ATOM 880 N N . ILE A 1 124 ? -0.403 6.395 -10.601 1.00 95.06 124 ILE A N 1
ATOM 881 C CA . ILE A 1 124 ? 0.823 6.591 -9.826 1.00 95.06 124 ILE A CA 1
ATOM 882 C C . ILE A 1 124 ? 1.310 8.005 -10.103 1.00 95.06 124 ILE A C 1
ATOM 884 O O . ILE A 1 124 ? 1.216 8.477 -11.236 1.00 95.06 124 ILE A O 1
ATOM 888 N N . ASP A 1 125 ? 1.834 8.672 -9.086 1.00 93.44 125 ASP A N 1
ATOM 889 C CA . ASP A 1 125 ? 2.361 10.015 -9.244 1.00 93.44 125 ASP A CA 1
ATOM 890 C C . ASP A 1 125 ? 3.524 10.040 -10.245 1.00 93.44 125 ASP A C 1
ATOM 892 O O . ASP A 1 125 ? 4.387 9.153 -10.262 1.00 93.44 125 ASP A O 1
ATOM 896 N N . ASP A 1 126 ? 3.530 11.032 -11.131 1.00 95.25 126 ASP A N 1
ATOM 897 C CA . ASP A 1 126 ? 4.476 11.089 -12.243 1.00 95.25 126 ASP A CA 1
ATOM 898 C C . ASP A 1 126 ? 5.927 11.352 -11.806 1.00 95.25 126 ASP A C 1
ATOM 900 O O . ASP A 1 126 ? 6.850 11.021 -12.557 1.00 95.25 126 ASP A O 1
ATOM 904 N N . ASN A 1 127 ? 6.163 11.785 -10.561 1.00 92.62 127 ASN A N 1
ATOM 905 C CA . ASN A 1 127 ? 7.505 11.840 -9.976 1.00 92.62 127 ASN A CA 1
ATOM 906 C C . ASN A 1 127 ? 8.143 10.448 -9.815 1.00 92.62 127 ASN A C 1
ATOM 908 O O . ASN A 1 127 ? 9.365 10.341 -9.694 1.00 92.62 127 ASN A O 1
ATOM 912 N N . TYR A 1 128 ? 7.346 9.375 -9.848 1.00 89.50 128 TYR A N 1
ATOM 913 C CA . TYR A 1 128 ? 7.828 7.991 -9.825 1.00 89.50 128 TYR A CA 1
ATOM 914 C C . TYR A 1 128 ? 8.059 7.411 -11.225 1.00 89.50 128 TYR A C 1
ATOM 916 O O . TYR A 1 128 ? 8.497 6.261 -11.348 1.00 89.50 128 TYR A O 1
ATOM 924 N N . ALA A 1 129 ? 7.829 8.179 -12.294 1.00 92.25 129 ALA A N 1
ATOM 925 C CA . ALA A 1 129 ? 8.124 7.732 -13.647 1.00 92.25 129 ALA A CA 1
ATOM 926 C C . ALA A 1 129 ? 9.630 7.454 -13.815 1.00 92.25 129 ALA A C 1
ATOM 928 O O . ALA A 1 129 ? 10.485 8.303 -13.571 1.00 92.25 129 ALA A O 1
ATOM 929 N N . GLY A 1 130 ? 9.968 6.236 -14.245 1.00 87.19 130 GLY A N 1
ATOM 930 C CA . GLY A 1 130 ? 11.359 5.789 -14.388 1.00 87.19 130 GLY A CA 1
ATOM 931 C C . GLY A 1 130 ? 11.993 5.231 -13.109 1.00 87.19 130 GLY A C 1
ATOM 932 O O . GLY A 1 130 ? 13.094 4.686 -13.184 1.00 87.19 130 GLY A O 1
ATOM 933 N N . THR A 1 131 ? 11.300 5.290 -11.968 1.00 86.75 131 THR A N 1
ATOM 934 C CA . THR A 1 131 ? 11.654 4.500 -10.780 1.00 86.75 131 THR A CA 1
ATOM 935 C C . THR A 1 131 ? 11.146 3.068 -10.960 1.00 86.75 131 THR A C 1
ATOM 937 O O . THR A 1 131 ? 10.061 2.853 -11.500 1.00 86.75 131 THR A O 1
ATOM 940 N N . THR A 1 132 ? 11.945 2.064 -10.592 1.00 92.69 132 THR A N 1
ATOM 941 C CA . THR A 1 132 ? 11.579 0.656 -10.828 1.00 92.69 132 THR A CA 1
ATOM 942 C C . THR A 1 132 ? 10.918 0.030 -9.613 1.00 92.69 132 THR A C 1
ATOM 944 O O . THR A 1 132 ? 9.818 -0.505 -9.725 1.00 92.69 132 THR A O 1
ATOM 947 N N . LEU A 1 133 ? 11.582 0.083 -8.455 1.00 90.44 133 LEU A N 1
ATOM 948 C CA . LEU A 1 133 ? 11.086 -0.556 -7.241 1.00 90.44 133 LEU A CA 1
ATOM 949 C C . LEU A 1 133 ? 9.955 0.271 -6.634 1.00 90.44 133 LEU A C 1
ATOM 951 O O . LEU A 1 133 ? 8.916 -0.282 -6.306 1.00 90.44 133 LEU A O 1
ATOM 955 N N . GLU A 1 134 ? 10.118 1.588 -6.554 1.00 90.38 134 GLU A N 1
ATOM 956 C CA . GLU A 1 134 ? 9.148 2.488 -5.937 1.00 90.38 134 GLU A CA 1
ATOM 957 C C . GLU A 1 134 ? 7.800 2.447 -6.667 1.00 90.38 134 GLU A C 1
ATOM 959 O O . GLU A 1 134 ? 6.771 2.227 -6.032 1.00 90.38 134 GLU A O 1
ATOM 964 N N . ALA A 1 135 ? 7.793 2.550 -8.001 1.00 92.44 135 ALA A N 1
ATOM 965 C CA . ALA A 1 135 ? 6.567 2.408 -8.787 1.00 92.44 135 ALA A CA 1
ATOM 966 C C . ALA A 1 135 ? 5.933 1.006 -8.662 1.00 92.44 135 ALA A C 1
ATOM 968 O O . ALA A 1 135 ? 4.709 0.892 -8.629 1.00 92.44 135 ALA A O 1
ATOM 969 N N . ALA A 1 136 ? 6.732 -0.065 -8.556 1.00 94.94 136 ALA A N 1
ATOM 970 C CA . ALA A 1 136 ? 6.207 -1.415 -8.333 1.00 94.94 136 ALA A CA 1
ATOM 971 C C . ALA A 1 136 ? 5.574 -1.566 -6.940 1.00 94.94 136 ALA A C 1
ATOM 973 O O . ALA A 1 136 ? 4.519 -2.186 -6.808 1.00 94.94 136 ALA A O 1
ATOM 974 N N . THR A 1 137 ? 6.198 -0.977 -5.919 1.00 94.69 137 THR A N 1
ATOM 975 C CA . THR A 1 137 ? 5.704 -0.943 -4.539 1.00 94.69 137 THR A CA 1
ATOM 976 C C . THR A 1 137 ? 4.378 -0.196 -4.465 1.00 94.69 137 THR A C 1
ATOM 978 O O . THR A 1 137 ? 3.399 -0.766 -3.986 1.00 94.69 137 THR A O 1
ATOM 981 N N . ILE A 1 138 ? 4.298 1.007 -5.044 1.00 94.75 138 ILE A N 1
ATOM 982 C CA . ILE A 1 138 ? 3.049 1.780 -5.111 1.00 94.75 138 ILE A CA 1
ATOM 983 C C . ILE A 1 138 ? 1.978 0.993 -5.873 1.00 94.75 138 ILE A C 1
ATOM 985 O O . ILE A 1 138 ? 0.864 0.839 -5.390 1.00 94.75 138 ILE A O 1
ATOM 989 N N . LEU A 1 139 ? 2.301 0.402 -7.027 1.00 97.56 139 LEU A N 1
ATOM 990 C CA . LEU A 1 139 ? 1.317 -0.396 -7.759 1.00 97.56 139 LEU A CA 1
ATOM 991 C C . LEU A 1 139 ? 0.816 -1.600 -6.946 1.00 97.56 139 LEU A C 1
ATOM 993 O O . LEU A 1 139 ? -0.359 -1.949 -7.036 1.00 97.56 139 LEU A O 1
ATOM 997 N N . SER A 1 140 ? 1.682 -2.246 -6.160 1.00 97.25 140 SER A N 1
ATOM 998 C CA . SER A 1 140 ? 1.267 -3.345 -5.283 1.00 97.25 140 SER A CA 1
ATOM 999 C C . SER A 1 140 ? 0.247 -2.883 -4.239 1.00 97.25 140 SER A C 1
ATOM 1001 O O . SER A 1 140 ? -0.739 -3.585 -4.009 1.00 97.25 140 SER A O 1
ATOM 1003 N N . HIS A 1 141 ? 0.444 -1.681 -3.693 1.00 96.44 141 HIS A N 1
ATOM 1004 C CA . HIS A 1 141 ? -0.469 -1.026 -2.767 1.00 96.44 141 HIS A CA 1
ATOM 1005 C C . HIS A 1 141 ? -1.829 -0.773 -3.419 1.00 96.44 141 HIS A C 1
ATOM 1007 O O . HIS A 1 141 ? -2.850 -1.258 -2.941 1.00 96.44 141 HIS A O 1
ATOM 1013 N N . GLU A 1 142 ? -1.849 -0.097 -4.567 1.00 96.12 142 GLU A N 1
ATOM 1014 C CA . GLU A 1 142 ? -3.107 0.283 -5.220 1.00 96.12 142 GLU A CA 1
ATOM 1015 C C . GLU A 1 142 ? -3.881 -0.924 -5.769 1.00 96.12 142 GLU A C 1
ATOM 1017 O O . GLU A 1 142 ? -5.114 -0.945 -5.789 1.00 96.12 142 GLU A O 1
ATOM 1022 N N . LEU A 1 143 ? -3.179 -1.993 -6.164 1.00 97.69 143 LEU A N 1
ATOM 1023 C CA . LEU A 1 143 ? -3.823 -3.259 -6.511 1.00 97.69 143 LEU A CA 1
ATOM 1024 C C . LEU A 1 143 ? -4.595 -3.848 -5.326 1.00 97.69 143 LEU A C 1
ATOM 1026 O O . LEU A 1 143 ? -5.651 -4.444 -5.543 1.00 97.69 143 LEU A O 1
ATOM 1030 N N . TYR A 1 144 ? -4.116 -3.685 -4.088 1.00 95.62 144 TYR A N 1
ATOM 1031 C CA . TYR A 1 144 ? -4.873 -4.120 -2.917 1.00 95.62 144 TYR A CA 1
ATOM 1032 C C . TYR A 1 144 ? -6.221 -3.400 -2.845 1.00 95.62 144 TYR A C 1
ATOM 1034 O O . TYR A 1 144 ? -7.244 -4.074 -2.719 1.00 95.62 144 TYR A O 1
ATOM 1042 N N . HIS A 1 145 ? -6.234 -2.074 -3.001 1.00 93.00 145 HIS A N 1
ATOM 1043 C CA . HIS A 1 145 ? -7.447 -1.250 -2.945 1.00 93.00 145 HIS A CA 1
ATOM 1044 C C . HIS A 1 145 ? -8.464 -1.621 -4.023 1.00 93.00 145 HIS A C 1
ATOM 1046 O O . HIS A 1 145 ? -9.654 -1.756 -3.739 1.00 93.00 145 HIS A O 1
ATOM 1052 N N . VAL A 1 146 ? -8.006 -1.894 -5.251 1.00 94.88 146 VAL A N 1
ATOM 1053 C CA . VAL A 1 146 ? -8.894 -2.330 -6.345 1.00 94.88 146 VAL A CA 1
ATOM 1054 C C . VAL A 1 146 ? -9.634 -3.632 -6.016 1.00 94.88 146 VAL A C 1
ATOM 1056 O O . VAL A 1 146 ? -10.804 -3.779 -6.375 1.00 94.88 146 VAL A O 1
ATOM 1059 N N . TYR A 1 147 ? -8.969 -4.588 -5.361 1.00 95.00 147 TYR A N 1
ATOM 1060 C CA . TYR A 1 147 ? -9.537 -5.914 -5.078 1.00 95.00 147 TYR A CA 1
ATOM 1061 C C . TYR A 1 147 ? -10.105 -6.072 -3.669 1.00 95.00 147 TYR A C 1
ATOM 1063 O O . TYR A 1 147 ? -10.790 -7.058 -3.397 1.00 95.00 147 TYR A O 1
ATOM 1071 N N . ASN A 1 148 ? -9.863 -5.100 -2.797 1.00 91.56 148 ASN A N 1
ATOM 1072 C CA . ASN A 1 148 ? -10.398 -5.033 -1.446 1.00 91.56 148 ASN A CA 1
ATOM 1073 C C . ASN A 1 148 ? -11.023 -3.647 -1.245 1.00 91.56 148 ASN A C 1
ATOM 1075 O O . ASN A 1 148 ? -10.523 -2.878 -0.426 1.00 91.56 148 ASN A O 1
ATOM 1079 N N . PRO A 1 149 ? -12.083 -3.293 -1.994 1.00 87.69 149 PRO A N 1
ATOM 1080 C CA . PRO A 1 149 ? -12.727 -1.999 -1.827 1.00 87.69 149 PRO A CA 1
ATOM 1081 C C . PRO A 1 149 ? -13.279 -1.860 -0.406 1.00 87.69 149 PRO A C 1
ATOM 1083 O O . PRO A 1 149 ? -13.715 -2.841 0.205 1.00 87.69 149 PRO A O 1
ATOM 1086 N N . VAL A 1 150 ? -13.287 -0.632 0.110 1.00 87.12 150 VAL A N 1
ATOM 1087 C CA . VAL A 1 150 ? -13.840 -0.331 1.433 1.00 87.12 150 VAL A CA 1
ATOM 1088 C C . VAL A 1 150 ? -15.331 -0.676 1.454 1.00 87.12 150 VAL A C 1
ATOM 1090 O O . VAL A 1 150 ? -16.142 -0.028 0.792 1.00 87.12 150 VAL A O 1
ATOM 1093 N N . ASP A 1 151 ? -15.697 -1.692 2.232 1.00 85.75 151 ASP A N 1
ATOM 1094 C CA . ASP A 1 151 ? -17.088 -2.061 2.490 1.00 85.75 151 ASP A CA 1
ATOM 1095 C C . ASP A 1 151 ? -17.468 -1.676 3.919 1.00 85.75 151 ASP A C 1
ATOM 1097 O O . ASP A 1 151 ? -17.044 -2.296 4.894 1.00 85.75 151 ASP A O 1
ATOM 1101 N N . TYR A 1 152 ? -18.300 -0.644 4.042 1.00 83.56 152 TYR A N 1
ATOM 1102 C CA . TYR A 1 152 ? -18.801 -0.172 5.330 1.00 83.56 152 TYR A CA 1
ATOM 1103 C C . TYR A 1 152 ? -19.905 -1.070 5.920 1.00 83.56 152 TYR A C 1
ATOM 1105 O O . TYR A 1 152 ? -20.356 -0.829 7.041 1.00 83.56 152 TYR A O 1
ATOM 1113 N N . GLY A 1 153 ? -20.400 -2.069 5.176 1.00 85.75 153 GLY A N 1
ATOM 1114 C CA . GLY A 1 153 ? -21.462 -2.994 5.592 1.00 85.75 153 GLY A CA 1
ATOM 1115 C C . GLY A 1 153 ? -22.856 -2.363 5.719 1.00 85.75 153 GLY A C 1
ATOM 1116 O O . GLY A 1 153 ? -23.830 -3.040 6.050 1.00 85.75 153 GLY A O 1
ATOM 1117 N N . THR A 1 154 ? -22.973 -1.059 5.475 1.00 86.81 154 THR A N 1
ATOM 1118 C CA . THR A 1 154 ? -24.208 -0.275 5.543 1.00 86.81 154 THR A CA 1
ATOM 1119 C C . THR A 1 154 ? -24.087 0.958 4.653 1.00 86.81 154 THR A C 1
ATOM 1121 O O . THR A 1 154 ? -23.000 1.497 4.467 1.00 86.81 154 THR A O 1
ATOM 1124 N N . SER A 1 155 ? -25.216 1.447 4.138 1.00 86.88 155 SER A N 1
ATOM 1125 C CA . SER A 1 155 ? -25.264 2.717 3.406 1.00 86.88 155 SER A CA 1
ATOM 1126 C C . SER A 1 155 ? -25.123 3.944 4.315 1.00 86.88 155 SER A C 1
ATOM 1128 O O . SER A 1 155 ? -24.900 5.037 3.815 1.00 86.88 155 SER A O 1
ATOM 1130 N N . ASN A 1 156 ? -25.289 3.771 5.633 1.00 86.81 156 ASN A N 1
ATOM 1131 C CA . ASN A 1 156 ? -25.227 4.835 6.639 1.00 86.81 156 ASN A CA 1
ATOM 1132 C C . ASN A 1 156 ? -24.305 4.410 7.801 1.00 86.81 156 ASN A C 1
ATOM 1134 O O . ASN A 1 156 ? -24.813 4.091 8.884 1.00 86.81 156 ASN A O 1
ATOM 1138 N N . PRO A 1 157 ? -22.982 4.312 7.591 1.00 87.25 157 PRO A N 1
ATOM 1139 C CA . PRO A 1 157 ? -22.049 4.004 8.673 1.00 87.25 157 PRO A CA 1
ATOM 1140 C C . PRO A 1 157 ? -22.048 5.126 9.709 1.00 87.25 157 PRO A C 1
ATOM 1142 O O . PRO A 1 157 ? -22.252 6.281 9.357 1.00 87.25 157 PRO A O 1
ATOM 1145 N N . SER A 1 158 ? -21.799 4.812 10.981 1.00 90.44 158 SER A N 1
ATOM 1146 C CA . SER A 1 158 ? -21.440 5.845 11.959 1.00 90.44 158 SER A CA 1
ATOM 1147 C C . SER A 1 158 ? -20.075 6.457 11.617 1.00 90.44 158 SER A C 1
ATOM 1149 O O . SER A 1 158 ? -19.274 5.834 10.922 1.00 90.44 158 SER A O 1
ATOM 1151 N N . GLN A 1 159 ? -19.764 7.640 12.160 1.00 89.12 159 GLN A N 1
ATOM 1152 C CA . GLN A 1 159 ? -18.441 8.262 11.994 1.00 89.12 159 GLN A CA 1
ATOM 1153 C C . GLN A 1 159 ? -17.305 7.302 12.385 1.00 89.12 159 GLN A C 1
ATOM 1155 O O . GLN A 1 159 ? -16.325 7.158 11.662 1.00 89.12 159 GLN A O 1
ATOM 1160 N N . GLU A 1 160 ? -17.454 6.614 13.518 1.00 89.81 160 GLU A N 1
ATOM 1161 C CA . GLU A 1 160 ? -16.471 5.640 13.993 1.00 89.81 160 GLU A CA 1
ATOM 1162 C C . GLU A 1 160 ? -16.331 4.455 13.027 1.00 89.81 160 GLU A C 1
ATOM 1164 O O . GLU A 1 160 ? -15.213 4.058 12.710 1.00 89.81 160 GLU A O 1
ATOM 1169 N N . GLN A 1 161 ? -17.444 3.915 12.517 1.00 89.69 161 GLN A N 1
ATOM 1170 C CA . GLN A 1 161 ? -17.412 2.832 11.529 1.00 89.69 161 GLN A CA 1
ATOM 1171 C C . GLN A 1 161 ? -16.735 3.276 10.235 1.00 89.69 161 GLN A C 1
ATOM 1173 O O . GLN A 1 161 ? -15.912 2.539 9.700 1.00 89.69 161 GLN A O 1
ATOM 1178 N N . TYR A 1 162 ? -17.051 4.477 9.755 1.00 87.44 162 TYR A N 1
ATOM 1179 C CA . TYR A 1 162 ? -16.464 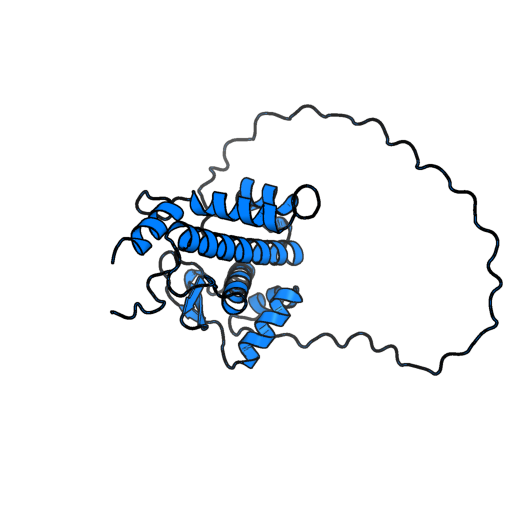5.044 8.550 1.00 87.44 162 TYR A CA 1
ATOM 1180 C C . TYR A 1 162 ? -14.938 5.142 8.670 1.00 87.44 162 TYR A C 1
ATOM 1182 O O . TYR A 1 162 ? -14.206 4.544 7.881 1.00 87.44 162 TYR A O 1
ATOM 1190 N N . VAL A 1 163 ? -14.460 5.823 9.713 1.00 88.62 163 VAL A N 1
ATOM 1191 C CA . VAL A 1 163 ? -13.028 6.052 9.939 1.00 88.62 163 VAL A CA 1
ATOM 1192 C C . VAL A 1 163 ? -12.287 4.736 10.181 1.00 88.62 163 VAL A C 1
ATOM 1194 O O . VAL A 1 163 ? -11.253 4.496 9.565 1.00 88.62 163 VAL A O 1
ATOM 1197 N N . ASN A 1 164 ? -12.816 3.852 11.031 1.00 90.50 164 ASN A N 1
ATOM 1198 C CA . ASN A 1 164 ? -12.141 2.593 11.352 1.00 90.50 164 ASN A CA 1
ATOM 1199 C C . ASN A 1 164 ? -12.078 1.643 10.151 1.00 90.50 164 ASN A C 1
ATOM 1201 O O . ASN A 1 164 ? -11.064 0.973 9.971 1.00 90.50 164 ASN A O 1
ATOM 1205 N N . THR A 1 165 ? -13.134 1.561 9.336 1.00 89.19 165 THR A N 1
ATOM 1206 C CA . THR A 1 165 ? -13.140 0.683 8.150 1.00 89.19 165 THR A CA 1
ATOM 1207 C C . THR A 1 165 ? -12.133 1.177 7.119 1.00 89.19 165 THR A C 1
ATOM 1209 O O . THR A 1 165 ? -11.363 0.379 6.591 1.00 89.19 165 THR A O 1
ATOM 1212 N N . TRP A 1 166 ? -12.082 2.492 6.892 1.00 89.56 166 TRP A N 1
ATOM 1213 C CA . TRP A 1 166 ? -11.118 3.093 5.976 1.00 89.56 166 TRP A CA 1
ATOM 1214 C C . TRP A 1 166 ? -9.670 2.886 6.455 1.00 89.56 166 TRP A C 1
ATOM 1216 O O . TRP A 1 166 ? -8.853 2.341 5.721 1.00 89.56 166 TRP A O 1
ATOM 1226 N N . LEU A 1 167 ? -9.363 3.189 7.724 1.00 90.62 167 LEU A N 1
ATOM 1227 C CA . LEU A 1 167 ? -8.011 2.999 8.275 1.00 90.62 167 LEU A CA 1
ATOM 1228 C C . LEU A 1 167 ? -7.556 1.530 8.260 1.00 90.62 167 LEU A C 1
ATOM 1230 O O . LEU A 1 167 ? -6.374 1.254 8.074 1.00 90.62 167 LEU A O 1
ATOM 1234 N N . ASN A 1 168 ? -8.474 0.579 8.456 1.00 92.00 168 ASN A N 1
ATOM 1235 C CA . ASN A 1 168 ? -8.150 -0.844 8.337 1.00 92.00 168 ASN A CA 1
ATOM 1236 C C . ASN A 1 168 ? -7.877 -1.266 6.891 1.00 92.00 168 ASN A C 1
ATOM 1238 O O . ASN A 1 168 ? -7.069 -2.165 6.664 1.00 92.00 168 ASN A O 1
ATOM 1242 N N . ASN A 1 169 ? -8.533 -0.633 5.921 1.00 91.00 169 ASN A N 1
ATOM 1243 C CA . ASN A 1 169 ? -8.269 -0.883 4.513 1.00 91.00 169 ASN A CA 1
ATOM 1244 C C . ASN A 1 169 ? -6.855 -0.425 4.126 1.00 91.00 169 ASN A C 1
ATOM 1246 O O . ASN A 1 169 ? -6.101 -1.233 3.587 1.00 91.00 169 ASN A O 1
ATOM 1250 N N . GLU A 1 170 ? -6.457 0.784 4.537 1.00 89.56 170 GLU A N 1
ATOM 1251 C CA . GLU A 1 170 ? -5.084 1.294 4.368 1.00 89.56 170 GLU A CA 1
ATOM 1252 C C . GLU A 1 170 ? -4.034 0.464 5.120 1.00 89.56 170 GLU A C 1
ATOM 1254 O O . GLU A 1 170 ? -2.925 0.225 4.645 1.00 89.56 170 GLU A O 1
ATOM 1259 N N . ALA A 1 171 ? -4.367 -0.037 6.310 1.00 92.44 171 ALA A N 1
ATOM 1260 C CA . ALA A 1 171 ? -3.483 -0.959 7.017 1.00 92.44 171 ALA A CA 1
ATOM 1261 C C . ALA A 1 171 ? -3.297 -2.276 6.243 1.00 92.44 171 ALA A C 1
ATOM 1263 O O . ALA A 1 171 ? -2.205 -2.846 6.236 1.00 92.44 171 ALA A O 1
ATOM 1264 N N . GLY A 1 172 ? -4.354 -2.762 5.590 1.00 93.31 172 GLY A N 1
ATOM 1265 C CA . GLY A 1 172 ? -4.308 -3.951 4.751 1.00 93.31 172 GLY A CA 1
ATOM 1266 C C . GLY A 1 172 ? -3.448 -3.768 3.499 1.00 93.31 172 GLY A C 1
ATOM 1267 O O . GLY A 1 172 ? -2.614 -4.634 3.216 1.00 93.31 172 GLY A O 1
ATOM 1268 N N . SER A 1 173 ? -3.587 -2.639 2.798 1.00 92.75 173 SER A N 1
ATOM 1269 C CA . SER A 1 173 ? -2.751 -2.309 1.635 1.00 92.75 173 SER A CA 1
ATOM 1270 C C . SER A 1 173 ? -1.283 -2.154 2.028 1.00 92.75 173 SER A C 1
ATOM 1272 O O . SER A 1 173 ? -0.418 -2.740 1.377 1.00 92.75 173 SER A O 1
ATOM 1274 N N . LEU A 1 174 ? -0.992 -1.499 3.157 1.00 93.19 174 LEU A N 1
ATOM 1275 C CA . LEU A 1 174 ? 0.367 -1.387 3.692 1.00 93.19 174 LEU A CA 1
ATOM 1276 C C . LEU A 1 174 ? 0.974 -2.756 4.040 1.00 93.19 174 LEU A C 1
ATOM 1278 O O . LEU A 1 174 ? 2.133 -3.020 3.729 1.00 93.19 174 LEU A O 1
ATOM 1282 N N . VAL A 1 175 ? 0.216 -3.669 4.656 1.00 95.31 175 VAL A N 1
ATOM 1283 C CA . VAL A 1 175 ? 0.707 -5.036 4.921 1.00 95.31 175 VAL A CA 1
ATOM 1284 C C . VAL A 1 175 ? 0.964 -5.792 3.616 1.00 95.31 175 VAL A C 1
ATOM 1286 O O . VAL A 1 175 ? 1.945 -6.532 3.516 1.00 95.31 175 VAL A O 1
ATOM 1289 N N . PHE A 1 176 ? 0.101 -5.636 2.613 1.00 95.75 176 PHE A N 1
ATOM 1290 C CA . PHE A 1 176 ? 0.284 -6.265 1.305 1.00 95.75 176 PHE A CA 1
ATOM 1291 C C . PHE A 1 176 ? 1.545 -5.748 0.594 1.00 95.75 176 PHE A C 1
ATOM 1293 O O . PHE A 1 176 ? 2.345 -6.546 0.101 1.00 95.75 176 PHE A O 1
ATOM 1300 N N . GLU A 1 177 ? 1.773 -4.437 0.641 1.00 94.50 177 GLU A N 1
ATOM 1301 C CA . GLU A 1 177 ? 2.978 -3.766 0.155 1.00 94.50 177 GLU A CA 1
ATOM 1302 C C . GLU A 1 177 ? 4.246 -4.256 0.876 1.00 94.50 177 GLU A C 1
ATOM 1304 O O . GLU A 1 177 ? 5.217 -4.654 0.235 1.00 94.50 177 GLU A O 1
ATOM 1309 N N . LEU A 1 178 ? 4.238 -4.315 2.211 1.00 93.94 178 LEU A N 1
ATOM 1310 C CA . LEU A 1 178 ? 5.383 -4.795 2.994 1.00 93.94 178 LEU A CA 1
ATOM 1311 C C . LEU A 1 178 ? 5.710 -6.264 2.697 1.00 93.94 178 LEU A C 1
ATOM 1313 O O . LEU A 1 178 ? 6.884 -6.625 2.604 1.00 93.94 178 LEU A O 1
ATOM 1317 N N . ASN A 1 179 ? 4.693 -7.109 2.490 1.00 95.94 179 ASN A N 1
ATOM 1318 C CA . ASN A 1 179 ? 4.893 -8.489 2.038 1.00 95.94 179 ASN A CA 1
ATOM 1319 C C . ASN A 1 179 ? 5.566 -8.540 0.662 1.00 95.94 179 ASN A C 1
ATOM 1321 O O . ASN A 1 179 ? 6.487 -9.336 0.458 1.00 95.94 179 ASN A O 1
ATOM 1325 N N . PHE A 1 180 ? 5.132 -7.686 -0.269 1.00 96.12 180 PHE A N 1
ATOM 1326 C CA . PHE A 1 180 ? 5.750 -7.558 -1.583 1.00 96.12 180 PHE A CA 1
ATOM 1327 C C . PHE A 1 180 ? 7.219 -7.137 -1.465 1.00 96.12 180 PHE A C 1
ATOM 1329 O O . PHE A 1 180 ? 8.095 -7.850 -1.957 1.00 96.12 180 PHE A O 1
ATOM 1336 N N . VAL A 1 181 ? 7.510 -6.051 -0.747 1.00 92.94 181 VAL A N 1
ATOM 1337 C CA . VAL A 1 181 ? 8.876 -5.541 -0.546 1.00 92.94 181 VAL A CA 1
ATOM 1338 C C . VAL A 1 181 ? 9.772 -6.586 0.119 1.00 92.94 181 VAL A C 1
ATOM 1340 O O . VAL A 1 181 ? 10.873 -6.849 -0.362 1.00 92.94 181 VAL A O 1
ATOM 1343 N N . ASN A 1 182 ? 9.289 -7.258 1.166 1.00 94.81 182 ASN A N 1
ATOM 1344 C CA . ASN A 1 182 ? 10.021 -8.333 1.836 1.00 94.81 182 ASN A CA 1
ATOM 1345 C C . ASN A 1 182 ? 10.381 -9.489 0.886 1.00 94.81 182 ASN A C 1
ATOM 1347 O O . ASN A 1 182 ? 11.432 -10.114 1.022 1.00 94.81 182 ASN A O 1
ATOM 1351 N N . GLN A 1 183 ? 9.509 -9.790 -0.077 1.00 95.50 183 GLN A N 1
ATOM 1352 C CA . GLN A 1 183 ? 9.737 -10.847 -1.056 1.00 95.50 183 GLN A CA 1
ATOM 1353 C C . GLN A 1 183 ? 10.741 -10.435 -2.140 1.00 95.50 183 GLN A C 1
ATOM 1355 O O . GLN A 1 183 ? 11.534 -11.271 -2.579 1.00 95.50 183 GLN A O 1
ATOM 1360 N N . VAL A 1 184 ? 10.688 -9.185 -2.607 1.00 93.69 184 VAL A N 1
ATOM 1361 C CA . VAL A 1 184 ? 11.420 -8.767 -3.813 1.00 93.69 184 VAL A CA 1
ATOM 1362 C C . VAL A 1 184 ? 12.714 -8.007 -3.538 1.00 93.69 184 VAL A C 1
ATOM 1364 O O . VAL A 1 184 ? 13.623 -8.092 -4.363 1.00 93.69 184 VAL A O 1
ATOM 1367 N N . GLU A 1 185 ? 12.799 -7.289 -2.414 1.00 91.31 185 GLU A N 1
ATOM 1368 C CA . GLU A 1 185 ? 13.951 -6.475 -2.002 1.00 91.31 185 GLU A CA 1
ATOM 1369 C C . GLU A 1 185 ? 13.956 -6.239 -0.465 1.00 91.31 185 GLU A C 1
ATOM 1371 O O . GLU A 1 185 ? 13.804 -5.108 0.005 1.00 91.31 185 GLU A O 1
ATOM 1376 N N . PRO A 1 186 ? 14.134 -7.283 0.368 1.00 91.12 186 PRO A N 1
ATOM 1377 C CA . PRO A 1 186 ? 13.901 -7.218 1.820 1.00 91.12 186 PRO A CA 1
ATOM 1378 C C . PRO A 1 186 ? 14.764 -6.198 2.568 1.00 91.12 186 PRO A C 1
ATOM 1380 O O . PRO A 1 186 ? 14.379 -5.712 3.630 1.00 91.12 186 PRO A O 1
ATOM 1383 N N . THR A 1 187 ? 15.936 -5.860 2.032 1.00 86.94 187 THR A N 1
ATOM 1384 C CA . THR A 1 187 ? 16.832 -4.860 2.623 1.00 86.94 187 THR A CA 1
ATOM 1385 C C . THR A 1 187 ? 16.202 -3.473 2.667 1.00 86.94 187 THR A C 1
ATOM 1387 O O . THR A 1 187 ? 16.561 -2.708 3.552 1.00 86.94 187 THR A O 1
ATOM 1390 N N . THR A 1 188 ? 15.252 -3.169 1.775 1.00 86.06 188 THR A N 1
ATOM 1391 C CA . THR A 1 188 ? 14.565 -1.868 1.703 1.00 86.06 188 THR A CA 1
ATOM 1392 C C . THR A 1 188 ? 13.451 -1.703 2.730 1.00 86.06 188 THR A C 1
ATOM 1394 O O . THR A 1 188 ? 12.998 -0.584 2.954 1.00 86.06 188 THR A O 1
ATOM 1397 N N . LEU A 1 189 ? 13.071 -2.763 3.457 1.00 79.44 189 LEU A N 1
ATOM 1398 C CA . LEU A 1 189 ? 12.152 -2.629 4.592 1.00 79.44 189 LEU A CA 1
ATOM 1399 C C . LEU A 1 189 ? 12.676 -1.641 5.642 1.00 79.44 189 LEU A C 1
ATOM 1401 O O . LEU A 1 189 ? 11.885 -0.997 6.317 1.00 79.44 189 LEU A O 1
ATOM 1405 N N . ASN A 1 190 ? 13.996 -1.471 5.760 1.00 78.19 190 ASN A N 1
ATOM 1406 C CA . ASN A 1 190 ? 14.601 -0.505 6.680 1.00 78.19 190 ASN A CA 1
ATOM 1407 C C . ASN A 1 190 ? 14.309 0.970 6.338 1.00 78.19 190 ASN A C 1
ATOM 1409 O O . ASN A 1 190 ? 14.627 1.838 7.147 1.00 78.19 190 ASN A O 1
ATOM 1413 N N . GLN A 1 191 ? 13.740 1.251 5.162 1.00 81.56 191 GLN A N 1
ATOM 1414 C CA . GLN A 1 191 ? 13.327 2.590 4.739 1.00 81.56 191 GLN A CA 1
ATOM 1415 C C . GLN A 1 191 ? 11.938 2.958 5.277 1.00 81.56 191 GLN A C 1
ATOM 1417 O O . GLN A 1 191 ? 11.573 4.130 5.287 1.00 81.56 191 GLN A O 1
ATOM 1422 N N . TYR A 1 192 ? 11.166 1.978 5.754 1.00 84.81 192 TYR A N 1
ATOM 1423 C CA . TYR A 1 192 ? 9.897 2.226 6.430 1.00 84.81 192 TYR A CA 1
ATOM 1424 C C . TYR A 1 192 ? 10.131 2.664 7.881 1.00 84.81 192 TYR A C 1
ATOM 1426 O O . TYR A 1 192 ? 11.141 2.293 8.489 1.00 84.81 192 TYR A O 1
ATOM 1434 N N . PRO A 1 193 ? 9.172 3.383 8.493 1.00 87.25 193 PRO A N 1
ATOM 1435 C CA . PRO A 1 193 ? 9.229 3.711 9.911 1.00 87.25 193 PRO A CA 1
ATOM 1436 C C . PRO A 1 193 ? 9.500 2.483 10.791 1.00 87.25 193 PRO A C 1
ATOM 1438 O O . PRO A 1 193 ? 8.927 1.407 10.592 1.00 87.25 193 PRO A O 1
ATOM 1441 N N . ALA A 1 194 ? 10.339 2.655 11.815 1.00 85.50 194 ALA A N 1
ATOM 1442 C CA . ALA A 1 194 ? 10.725 1.574 12.725 1.00 85.50 194 ALA A CA 1
ATOM 1443 C C . ALA A 1 194 ? 9.516 0.923 13.425 1.00 85.50 194 ALA A C 1
ATOM 1445 O O . ALA A 1 194 ? 9.500 -0.282 13.662 1.00 85.50 194 ALA A O 1
ATOM 1446 N N . GLU A 1 195 ? 8.484 1.708 13.734 1.00 89.69 195 GLU A N 1
ATOM 1447 C CA . GLU A 1 195 ? 7.251 1.196 14.337 1.00 89.69 195 GLU A CA 1
ATOM 1448 C C . GLU A 1 195 ? 6.465 0.304 13.364 1.00 89.69 195 GLU A C 1
ATOM 1450 O O . GLU A 1 195 ? 6.072 -0.801 13.732 1.00 89.69 195 GLU A O 1
ATOM 1455 N N . VAL A 1 196 ? 6.329 0.723 12.101 1.00 91.06 196 VAL A N 1
ATOM 1456 C CA . VAL A 1 196 ? 5.652 -0.048 11.043 1.00 91.06 196 VAL A CA 1
ATOM 1457 C C . VAL A 1 196 ? 6.348 -1.389 10.822 1.00 91.06 196 VAL A C 1
ATOM 1459 O O . VAL A 1 196 ? 5.710 -2.442 10.851 1.00 91.06 196 VAL A O 1
ATOM 1462 N N . THR A 1 197 ? 7.671 -1.367 10.661 1.00 89.06 197 THR A N 1
ATOM 1463 C CA . THR A 1 197 ? 8.464 -2.588 10.453 1.00 89.06 197 THR A CA 1
ATOM 1464 C C . THR A 1 197 ? 8.441 -3.503 11.675 1.00 89.06 197 THR A C 1
ATOM 1466 O O . THR A 1 197 ? 8.356 -4.722 11.528 1.00 89.06 197 THR A O 1
ATOM 1469 N N . SER A 1 198 ? 8.460 -2.942 12.888 1.00 94.75 198 SER A N 1
ATOM 1470 C CA . SER A 1 198 ? 8.328 -3.703 14.134 1.00 94.75 198 SER A CA 1
ATOM 1471 C C . SER A 1 198 ? 6.980 -4.422 14.235 1.00 94.75 198 SER A C 1
ATOM 1473 O O . SER A 1 198 ? 6.949 -5.600 14.595 1.00 94.75 198 SER A O 1
ATOM 1475 N N . ILE A 1 199 ? 5.874 -3.752 13.888 1.00 94.88 199 ILE A N 1
ATOM 1476 C CA . ILE A 1 199 ? 4.536 -4.364 13.878 1.00 94.88 199 ILE A CA 1
ATOM 1477 C C . ILE A 1 199 ? 4.461 -5.466 12.814 1.00 94.88 199 ILE A C 1
ATOM 1479 O O . ILE A 1 199 ? 4.008 -6.573 13.105 1.00 94.88 199 ILE A O 1
ATOM 1483 N N . TYR A 1 200 ? 4.953 -5.198 11.601 1.00 94.19 200 TYR A N 1
ATOM 1484 C CA . TYR A 1 200 ? 4.964 -6.167 10.503 1.00 94.19 200 TYR A CA 1
ATOM 1485 C C . TYR A 1 200 ? 5.746 -7.443 10.852 1.00 94.19 200 TYR A C 1
ATOM 1487 O O . TYR A 1 200 ? 5.237 -8.550 10.689 1.00 94.19 200 TYR A O 1
ATOM 1495 N N . ASN A 1 201 ? 6.943 -7.309 11.429 1.00 95.62 201 ASN A N 1
ATOM 1496 C CA . ASN A 1 201 ? 7.790 -8.450 11.801 1.00 95.62 201 ASN A CA 1
ATOM 1497 C C . ASN A 1 201 ? 7.196 -9.327 12.922 1.00 95.62 201 ASN A C 1
ATOM 1499 O O . ASN A 1 201 ? 7.646 -10.452 13.142 1.00 95.62 201 ASN A O 1
ATOM 1503 N N 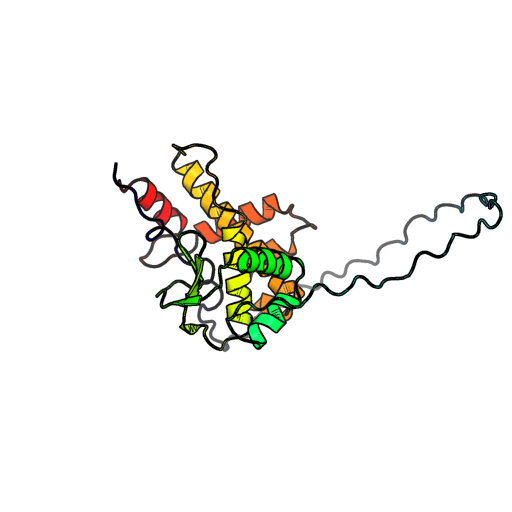. GLN A 1 202 ? 6.187 -8.829 13.637 1.00 97.31 202 GLN A N 1
ATOM 1504 C CA . GLN A 1 202 ? 5.482 -9.569 14.681 1.00 97.31 202 GLN A CA 1
ATOM 1505 C C . GLN A 1 202 ? 4.313 -10.414 14.149 1.00 97.31 202 GLN A C 1
ATOM 1507 O O . GLN A 1 202 ? 3.780 -11.254 14.884 1.00 97.31 202 GLN A O 1
ATOM 1512 N N . ILE A 1 203 ? 3.926 -10.245 12.878 1.00 96.12 203 ILE A N 1
ATOM 1513 C CA . ILE A 1 203 ? 2.841 -11.009 12.253 1.00 96.12 203 ILE A CA 1
ATOM 1514 C C . ILE A 1 203 ? 3.198 -12.499 12.218 1.00 96.12 203 ILE A C 1
ATOM 1516 O O . ILE A 1 203 ? 4.266 -12.904 11.766 1.00 96.12 203 ILE A O 1
ATOM 1520 N N . GLY A 1 204 ? 2.286 -13.334 12.714 1.00 92.25 204 GLY A N 1
ATOM 1521 C CA . GLY A 1 204 ? 2.448 -14.787 12.767 1.00 92.25 204 GLY A CA 1
ATOM 1522 C C . GLY A 1 204 ? 3.350 -15.289 13.900 1.00 92.25 204 GLY A C 1
ATOM 1523 O O . GLY A 1 204 ? 3.419 -16.499 14.107 1.00 92.25 204 GLY A O 1
ATOM 1524 N N . SER A 1 205 ? 4.000 -14.394 14.654 1.00 95.31 205 SER A N 1
ATOM 1525 C CA . SER A 1 205 ? 4.800 -14.748 15.833 1.00 95.31 205 SER A CA 1
ATOM 1526 C C . SER A 1 205 ? 4.110 -14.330 17.134 1.00 95.31 205 SER A C 1
ATOM 1528 O O . SER A 1 205 ? 3.700 -15.190 17.912 1.00 95.31 205 SER A O 1
ATOM 1530 N N . THR A 1 206 ? 3.944 -13.027 17.362 1.00 96.81 206 THR A N 1
ATOM 1531 C CA . THR A 1 206 ? 3.301 -12.460 18.562 1.00 96.81 206 THR A CA 1
ATOM 1532 C C . THR A 1 206 ? 1.973 -11.778 18.259 1.00 96.81 206 THR A C 1
ATOM 1534 O O . THR A 1 206 ? 1.137 -11.666 19.155 1.00 96.81 206 THR A O 1
ATOM 1537 N N . LEU A 1 207 ? 1.753 -11.361 17.010 1.00 96.00 207 LEU A N 1
ATOM 1538 C CA . LEU A 1 207 ? 0.511 -10.761 16.540 1.00 96.00 207 LEU A CA 1
ATOM 1539 C C . LEU A 1 207 ? -0.139 -11.646 15.477 1.00 96.00 207 LEU A C 1
ATOM 1541 O O . LEU A 1 207 ? 0.512 -12.155 14.565 1.00 96.00 207 LEU A O 1
ATOM 1545 N N . THR A 1 208 ? -1.456 -11.794 15.558 1.00 96.31 208 THR A N 1
ATOM 1546 C CA . THR A 1 208 ? -2.251 -12.201 14.393 1.00 96.31 208 THR A CA 1
ATOM 1547 C C . THR A 1 208 ? -2.231 -11.087 13.343 1.00 96.31 208 THR A C 1
ATOM 1549 O O . THR A 1 208 ? -1.972 -9.925 13.664 1.00 96.31 208 THR A O 1
ATOM 1552 N N . GLN A 1 209 ? -2.546 -11.418 12.088 1.00 93.25 209 GLN A N 1
ATOM 1553 C CA . GLN A 1 209 ? -2.650 -10.410 11.029 1.00 93.25 209 GLN A CA 1
ATOM 1554 C C . GLN A 1 209 ? -3.677 -9.320 11.380 1.00 93.25 209 GLN A C 1
ATOM 1556 O O . GLN A 1 209 ? -3.394 -8.141 11.208 1.00 93.25 209 GLN A O 1
ATOM 1561 N N . GLU A 1 210 ? -4.825 -9.688 11.953 1.00 93.12 210 GLU A N 1
ATOM 1562 C CA . GLU A 1 210 ? -5.847 -8.735 12.410 1.00 93.12 210 GLU A CA 1
ATOM 1563 C C . GLU A 1 210 ? -5.323 -7.790 13.503 1.00 93.12 210 GLU A C 1
ATOM 1565 O O . GLU A 1 210 ? -5.563 -6.585 13.464 1.00 93.12 210 GLU A O 1
ATOM 1570 N N . GLN A 1 211 ? -4.562 -8.305 14.472 1.00 95.44 211 GLN A N 1
ATOM 1571 C CA . GLN A 1 211 ? -3.972 -7.467 15.520 1.00 95.44 211 GLN A CA 1
ATOM 1572 C C . GLN A 1 211 ? -2.918 -6.505 14.968 1.00 95.44 211 GLN A C 1
ATOM 1574 O O . GLN A 1 211 ? -2.859 -5.359 15.411 1.00 95.44 211 GLN A O 1
ATOM 1579 N N . ALA A 1 212 ? -2.106 -6.947 14.007 1.00 94.88 212 ALA A N 1
ATOM 1580 C CA . ALA A 1 212 ? -1.129 -6.087 13.353 1.00 94.88 212 ALA A CA 1
ATOM 1581 C C . ALA A 1 212 ? -1.803 -5.001 12.505 1.00 94.88 212 ALA A C 1
ATOM 1583 O O . ALA A 1 212 ? -1.432 -3.837 12.620 1.00 94.88 212 ALA 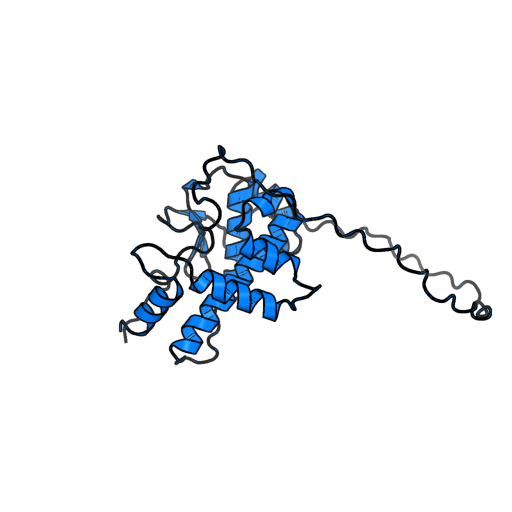A O 1
ATOM 1584 N N . MET A 1 213 ? -2.840 -5.346 11.731 1.00 93.69 213 MET A N 1
ATOM 1585 C CA . MET A 1 213 ? -3.615 -4.367 10.959 1.00 93.69 213 MET A CA 1
ATOM 1586 C C . MET A 1 213 ? -4.260 -3.315 11.867 1.00 93.69 213 MET A C 1
ATOM 1588 O O . MET A 1 213 ? -4.143 -2.131 11.584 1.00 93.69 213 MET A O 1
ATOM 1592 N N . ASN A 1 214 ? -4.837 -3.705 13.008 1.00 94.12 214 ASN A N 1
ATOM 1593 C CA . ASN A 1 214 ? -5.393 -2.743 13.969 1.00 94.12 214 ASN A CA 1
ATOM 1594 C C . ASN A 1 214 ? -4.334 -1.776 14.540 1.00 94.12 214 ASN A C 1
ATOM 1596 O O . ASN A 1 214 ? -4.605 -0.587 14.734 1.00 94.12 214 ASN A O 1
ATOM 1600 N N . GLN A 1 215 ? -3.120 -2.267 14.814 1.00 96.44 215 GLN A N 1
ATOM 1601 C CA . GLN A 1 215 ? -2.016 -1.415 15.271 1.00 96.44 215 GLN A CA 1
ATOM 1602 C C . GLN A 1 215 ? -1.532 -0.476 14.162 1.00 96.44 215 GLN A C 1
ATOM 1604 O O . GLN A 1 215 ? -1.361 0.714 14.415 1.00 96.44 215 GLN A O 1
ATOM 1609 N N . LEU A 1 216 ? -1.389 -0.973 12.931 1.00 93.69 216 LEU A N 1
ATOM 1610 C CA . LEU A 1 216 ? -1.015 -0.159 11.772 1.00 93.69 216 LEU A CA 1
ATOM 1611 C C . LEU A 1 216 ? -2.079 0.891 11.438 1.00 93.69 216 LEU A C 1
ATOM 1613 O O . LEU A 1 216 ? -1.726 2.037 11.194 1.00 93.69 216 LEU A O 1
ATOM 1617 N N . ALA A 1 217 ? -3.366 0.550 11.519 1.00 92.62 217 ALA A N 1
ATOM 1618 C CA . ALA A 1 217 ? -4.478 1.483 11.340 1.00 92.62 217 ALA A CA 1
ATOM 1619 C C . ALA A 1 217 ? -4.435 2.616 12.377 1.00 92.62 217 ALA A C 1
ATOM 1621 O O . ALA A 1 217 ? -4.654 3.782 12.052 1.00 92.62 217 ALA A O 1
ATOM 1622 N N . THR A 1 218 ? -4.107 2.282 13.629 1.00 93.44 218 THR A N 1
ATOM 1623 C CA . THR A 1 218 ? -3.934 3.272 14.702 1.00 93.44 218 THR A CA 1
ATOM 1624 C C . THR A 1 218 ? -2.728 4.168 14.438 1.00 93.44 218 THR A C 1
ATOM 1626 O O . THR A 1 218 ? -2.842 5.389 14.530 1.00 93.44 218 THR A O 1
ATOM 1629 N N . TRP A 1 219 ? -1.583 3.574 14.098 1.00 91.31 219 TRP A N 1
ATOM 1630 C CA . TRP A 1 219 ? -0.373 4.312 13.750 1.00 91.31 219 TRP A CA 1
ATOM 1631 C C . TRP A 1 219 ? -0.634 5.270 12.585 1.00 91.31 219 TRP A C 1
ATOM 1633 O O . TRP A 1 219 ? -0.354 6.463 12.700 1.00 91.31 219 TRP A O 1
ATOM 1643 N N . TYR A 1 220 ? -1.250 4.771 11.515 1.00 86.69 220 TYR A N 1
ATOM 1644 C CA . TYR A 1 220 ? -1.575 5.533 10.318 1.00 86.69 220 TYR A CA 1
ATOM 1645 C C . TYR A 1 220 ? -2.551 6.676 10.624 1.00 86.69 220 TYR A C 1
ATOM 1647 O O . TYR A 1 220 ? -2.293 7.826 10.281 1.00 86.69 220 TYR A O 1
ATOM 1655 N N . GLY A 1 221 ? -3.610 6.397 11.391 1.00 85.56 221 GLY A N 1
ATOM 1656 C CA . GLY A 1 221 ? -4.585 7.393 11.845 1.00 85.56 221 GLY A CA 1
ATOM 1657 C C . GLY A 1 221 ? -3.988 8.552 12.659 1.00 85.56 221 GLY A C 1
ATOM 1658 O O . GLY A 1 221 ? -4.575 9.637 12.700 1.00 85.56 221 GLY A O 1
ATOM 1659 N N . ASN A 1 222 ? -2.833 8.334 13.294 1.00 88.88 222 ASN A N 1
ATOM 1660 C CA . ASN A 1 222 ? -2.128 9.322 14.111 1.00 88.88 222 ASN A CA 1
ATOM 1661 C C . ASN A 1 222 ? -1.082 10.138 13.335 1.00 88.88 222 ASN A C 1
ATOM 1663 O O . ASN A 1 222 ? -0.544 11.088 13.902 1.00 88.88 222 ASN A O 1
ATOM 1667 N N . GLN A 1 223 ? -0.786 9.795 12.077 1.00 82.75 223 GLN A N 1
ATOM 1668 C CA . GLN A 1 223 ? 0.156 10.570 11.268 1.00 82.75 223 GLN A CA 1
ATOM 1669 C C . GLN A 1 223 ? -0.451 11.925 10.894 1.00 82.75 223 GLN A C 1
ATOM 1671 O O . GLN A 1 223 ? -1.659 12.026 10.679 1.00 82.75 223 GLN A O 1
ATOM 1676 N N . ASP A 1 224 ? 0.377 12.968 10.829 1.00 75.00 224 ASP A N 1
ATOM 1677 C CA . ASP A 1 224 ? -0.029 14.267 10.279 1.00 75.00 224 ASP A CA 1
ATOM 1678 C C . ASP A 1 224 ? -0.152 14.137 8.760 1.00 75.00 224 ASP A C 1
ATOM 1680 O O . ASP A 1 224 ? 0.789 13.683 8.104 1.00 75.00 224 ASP A O 1
ATOM 1684 N N . HIS A 1 225 ? -1.310 14.526 8.216 1.00 62.78 225 HIS A N 1
ATOM 1685 C CA . HIS A 1 225 ? -1.567 14.486 6.775 1.00 62.78 225 HIS A CA 1
ATOM 1686 C C . HIS A 1 225 ? -1.399 15.832 6.060 1.00 62.78 225 HIS A C 1
ATOM 1688 O O . HIS A 1 225 ? -1.983 16.109 5.012 1.00 62.78 225 HIS A O 1
ATOM 1694 N N . GLY A 1 226 ? -0.620 16.721 6.667 1.00 53.16 226 GLY A N 1
ATOM 1695 C CA . GLY A 1 226 ? -0.514 18.099 6.232 1.00 53.16 226 GLY A CA 1
ATOM 1696 C C . GLY A 1 226 ? -1.652 18.953 6.790 1.00 53.16 226 GLY A C 1
ATOM 1697 O O . GLY A 1 226 ? -2.771 18.513 7.051 1.00 53.16 226 GLY A O 1
ATOM 1698 N N . GLY A 1 227 ? -1.353 20.234 7.008 1.00 59.84 227 GLY A N 1
ATOM 1699 C CA . GLY A 1 227 ? -2.324 21.184 7.554 1.00 59.84 227 GLY A CA 1
ATOM 1700 C C . GLY A 1 227 ? -2.530 21.101 9.072 1.00 59.84 227 GLY A C 1
ATOM 1701 O O . GLY A 1 227 ? -3.390 21.812 9.587 1.00 59.84 227 GLY A O 1
ATOM 1702 N N . GLY A 1 228 ? -1.727 20.307 9.795 1.00 71.81 228 GLY A N 1
ATOM 1703 C CA . GLY A 1 228 ? -1.696 20.284 11.262 1.00 71.81 228 GLY A CA 1
ATOM 1704 C C . GLY A 1 228 ? -2.799 19.446 11.910 1.00 71.81 228 GLY A C 1
ATOM 1705 O O . GLY A 1 228 ? -3.140 19.685 13.070 1.00 71.81 228 GLY A O 1
ATOM 1706 N N . GLN A 1 229 ? -3.362 18.492 11.169 1.00 78.38 229 GLN A N 1
ATOM 1707 C CA . GLN A 1 229 ? -4.355 17.538 11.656 1.00 78.38 229 GLN A CA 1
ATOM 1708 C C . GLN A 1 229 ? -3.917 16.109 11.333 1.00 78.38 229 GLN A C 1
ATOM 1710 O O . GLN A 1 229 ? -3.299 15.854 10.298 1.00 78.38 229 GLN A O 1
ATOM 1715 N N . THR A 1 230 ? -4.252 15.164 12.210 1.00 84.12 230 THR A N 1
ATOM 1716 C CA . THR A 1 230 ? -3.967 13.755 11.937 1.00 84.12 230 THR A CA 1
ATOM 1717 C C . THR A 1 230 ? -4.872 13.212 10.831 1.00 84.12 230 THR A C 1
ATOM 1719 O O . THR A 1 230 ? -5.964 13.739 10.606 1.00 84.12 230 THR A O 1
ATOM 1722 N N . VAL A 1 231 ? -4.476 12.112 10.186 1.00 81.38 231 VAL A N 1
ATOM 1723 C CA . VAL A 1 231 ? -5.312 11.393 9.207 1.00 81.38 231 VAL A CA 1
ATOM 1724 C C . VAL A 1 231 ? -6.709 11.133 9.772 1.00 81.38 231 VAL A C 1
ATOM 1726 O O . VAL A 1 231 ? -7.719 11.433 9.138 1.00 81.38 231 VAL A O 1
ATOM 1729 N N . LYS A 1 232 ? -6.782 10.640 11.013 1.00 85.00 232 LYS A N 1
ATOM 1730 C CA . LYS A 1 232 ? -8.052 10.414 11.703 1.00 85.00 232 LYS A CA 1
ATOM 1731 C C . LYS A 1 232 ? -8.879 11.697 11.808 1.00 85.00 232 LYS A C 1
ATOM 1733 O O . LYS A 1 232 ? -10.047 11.681 11.438 1.00 85.00 232 LYS A O 1
ATOM 1738 N N . GLN A 1 233 ? -8.283 12.799 12.264 1.00 85.00 233 GLN A N 1
ATOM 1739 C CA . GLN A 1 233 ? -8.978 14.086 12.389 1.00 85.00 233 GLN A CA 1
ATOM 1740 C C . GLN A 1 233 ? -9.484 14.601 11.036 1.00 85.00 233 GLN A C 1
ATOM 1742 O O . GLN A 1 233 ? -10.615 15.080 10.950 1.00 85.00 233 GLN A O 1
ATOM 1747 N N . TYR A 1 234 ? -8.687 14.443 9.977 1.00 82.75 234 TYR A N 1
ATOM 1748 C CA . TYR A 1 234 ? -9.094 14.788 8.620 1.00 82.75 234 TYR A CA 1
ATOM 1749 C C . TYR A 1 234 ? -10.352 14.010 8.204 1.00 82.75 234 TYR A C 1
ATOM 1751 O O . TYR A 1 234 ? -11.363 14.630 7.868 1.00 82.75 234 TYR A O 1
ATOM 1759 N N . TYR A 1 235 ? -10.359 12.679 8.313 1.00 79.19 235 TYR A N 1
ATOM 1760 C CA . TYR A 1 235 ? -11.527 11.877 7.919 1.00 79.19 235 TYR A CA 1
ATOM 1761 C C . TYR A 1 235 ? -12.750 12.095 8.816 1.00 79.19 235 TYR A C 1
ATOM 1763 O O . TYR A 1 235 ? -13.883 12.087 8.332 1.00 79.19 235 TYR A O 1
ATOM 1771 N N . GLU A 1 236 ? -12.548 12.351 10.109 1.00 84.44 236 GLU A N 1
ATOM 1772 C CA . GLU A 1 236 ? -13.627 12.762 11.012 1.00 84.44 236 GLU A CA 1
ATOM 1773 C C . GLU A 1 236 ? -14.255 14.099 10.580 1.00 84.44 236 GLU A C 1
ATOM 1775 O O . GLU A 1 236 ? -15.470 14.277 10.704 1.00 84.44 236 GLU A O 1
ATOM 1780 N N . SER A 1 237 ? -13.457 15.028 10.040 1.00 80.12 237 SER A N 1
ATOM 1781 C CA . SER A 1 237 ? -13.949 16.304 9.508 1.00 80.12 237 SER A CA 1
ATOM 1782 C C . SER A 1 237 ? -14.733 16.130 8.204 1.00 80.12 237 SER A C 1
ATOM 1784 O O . SER A 1 237 ? -15.797 16.729 8.058 1.00 80.12 237 SER A O 1
ATOM 1786 N N . VAL A 1 238 ? -14.273 15.254 7.302 1.00 76.38 238 VAL A N 1
ATOM 1787 C CA . VAL A 1 238 ? -14.947 14.950 6.029 1.00 76.38 238 VAL A CA 1
ATOM 1788 C C . VAL A 1 238 ? -16.316 14.320 6.276 1.00 76.38 238 VAL A C 1
ATOM 1790 O O . VAL A 1 238 ? -17.300 14.716 5.654 1.00 76.38 238 VAL A O 1
ATOM 1793 N N . TYR A 1 239 ? -16.413 13.398 7.238 1.00 76.75 239 TYR A N 1
ATOM 1794 C CA . TYR A 1 239 ? -17.684 12.768 7.597 1.00 76.75 239 TYR A CA 1
ATOM 1795 C C . TYR A 1 239 ? -18.731 13.790 8.089 1.00 76.75 239 TYR A C 1
ATOM 1797 O O . TYR A 1 239 ? -19.914 13.665 7.779 1.00 76.75 239 TYR A O 1
ATOM 1805 N N . ASN A 1 240 ? -18.303 14.812 8.842 1.00 70.88 240 ASN A N 1
ATOM 1806 C CA . ASN A 1 240 ? -19.186 15.814 9.457 1.00 70.88 240 ASN A CA 1
ATOM 1807 C C . ASN A 1 240 ? -19.377 17.096 8.626 1.00 70.88 240 ASN A C 1
ATOM 1809 O O . ASN A 1 240 ? -20.199 17.938 8.985 1.00 70.88 240 ASN A O 1
ATOM 1813 N N . GLY A 1 241 ? -18.606 17.278 7.553 1.00 57.09 241 GLY A N 1
ATOM 1814 C CA . GLY A 1 241 ? -18.563 18.502 6.747 1.00 57.09 241 GLY A CA 1
ATOM 1815 C C . GLY A 1 241 ? -19.704 18.681 5.739 1.00 57.09 241 GLY A C 1
ATOM 1816 O O . GLY A 1 241 ? -19.607 19.583 4.908 1.00 57.09 241 GLY A O 1
ATOM 1817 N N . ASN A 1 242 ? -20.757 17.855 5.802 1.00 43.56 242 ASN A N 1
ATOM 1818 C CA . ASN A 1 242 ? -21.896 17.855 4.871 1.00 43.56 242 ASN A CA 1
ATOM 1819 C C . ASN A 1 242 ? -23.219 18.273 5.526 1.00 43.56 242 ASN A C 1
ATOM 1821 O O . ASN A 1 242 ? -23.714 17.529 6.403 1.00 43.56 242 ASN A O 1
#

Organism: NCBI:txid48664

Radius of gyration: 23.56 Å; chains: 1; bounding box: 54×76×48 Å

Secondary structure (DSSP, 8-state):
-----GGG----TTGGG-----TT-----PPP---PPPPPPPP-PPPPPPPPPPP--PPP------PPPPPPP--SS-HHHHHHHTT-HHHHHHHHHHHHTT---EEE--TT-SEEEETTEEEEEGGGTT-SHHHHHHHHHHHHHHHS----SSSS--HHHHHHHHHHHHHHHHHHHHHHHHHH-GGGGGGS-HHHHHHHHTBTTTB-HHHHHHHHHHHHHTSB-STT-BHHHHHHHHHH--